Protein AF-A0A7Y5QXI7-F1 (afdb_monomer_lite)

Radius of gyration: 26.81 Å; chains: 1; bounding box: 102×34×46 Å

pLDDT: mean 81.48, std 15.96, range [46.75, 98.62]

Sequence (214 aa):
MRDTAQVIADLNDLRQLDHDSVEAYTVAIDRVRDARYRETLVQYRNDHKRHIEELGALVRARGGLPVELPHPTGALKLLVQALGSAGSDATLLLAFKAVEGQARDKYRRFAAETSYPEDVTSVIARAAEDETRHYAWVEQTLRELGAGSGTMQHAAASAVEMLHKLVADPLERAERDLMRAVGGVVGTVKTRAEAAERTVADSMRAAGRAAGDA

Foldseek 3Di:
DDDLVVLLVLLLVLLLLLQLLLLLLVLLLVQADDVVVNVVSVVLSVLSVVSNVLSCVVNVVSVHHHDPHHDPLSLLNVLLCVQRVPDHNLSNLLSVLLSLVVSLVSLVVVLPDPPDDPSSNVSSVVSNVSSVVSNVVSVVVNVVVVVDDPPSVVSNVVSNVSSCCSPVVVVVVVVVVVVVVVVVVVVVVVVVVVVVVVVVVVVVVVVVVVVPPD

Structure (mmCIF, N/CA/C/O backbone):
data_AF-A0A7Y5QXI7-F1
#
_entry.id   AF-A0A7Y5QXI7-F1
#
loop_
_atom_site.group_PDB
_atom_site.id
_atom_site.type_symbol
_atom_site.label_atom_id
_atom_site.label_alt_id
_atom_site.label_comp_id
_atom_site.label_asym_id
_atom_site.label_entity_id
_atom_site.label_seq_id
_atom_site.pdbx_PDB_ins_code
_atom_site.Cartn_x
_atom_site.Cartn_y
_atom_site.Cartn_z
_atom_site.occupancy
_atom_site.B_iso_or_equiv
_atom_site.auth_seq_id
_atom_site.auth_comp_id
_atom_site.auth_asym_id
_atom_site.auth_atom_id
_atom_site.pdbx_PDB_model_num
ATOM 1 N N . MET A 1 1 ? 16.976 8.166 -18.217 1.00 77.56 1 MET A N 1
ATOM 2 C CA . MET A 1 1 ? 15.949 7.112 -18.348 1.00 77.56 1 MET A CA 1
ATOM 3 C C . MET A 1 1 ? 16.424 5.933 -17.525 1.00 77.56 1 MET A C 1
ATOM 5 O O . MET A 1 1 ? 17.604 5.609 -17.627 1.00 77.56 1 MET A O 1
ATOM 9 N N . ARG A 1 2 ? 15.576 5.392 -16.650 1.00 86.62 2 ARG A N 1
ATOM 10 C CA . ARG A 1 2 ? 15.939 4.289 -15.751 1.00 86.62 2 ARG A CA 1
ATOM 11 C C . ARG A 1 2 ? 16.192 3.017 -16.570 1.00 86.62 2 ARG A C 1
ATOM 13 O O . ARG A 1 2 ? 15.531 2.819 -17.590 1.00 86.62 2 ARG A O 1
ATOM 20 N N . ASP A 1 3 ? 17.150 2.187 -16.162 1.00 94.12 3 ASP A N 1
ATOM 21 C CA . ASP A 1 3 ? 17.431 0.929 -16.866 1.00 94.12 3 ASP A CA 1
ATOM 22 C C . ASP A 1 3 ? 16.283 -0.081 -16.686 1.00 94.12 3 ASP A C 1
ATOM 24 O O . ASP A 1 3 ? 15.605 -0.092 -15.659 1.00 94.12 3 ASP A O 1
ATOM 28 N N . THR A 1 4 ? 16.076 -0.955 -17.672 1.00 95.62 4 THR A N 1
ATOM 29 C CA . THR A 1 4 ? 14.973 -1.931 -17.687 1.00 95.62 4 THR A CA 1
ATOM 30 C C . THR A 1 4 ? 15.026 -2.865 -16.481 1.00 95.62 4 THR A C 1
ATOM 32 O O . THR A 1 4 ? 13.989 -3.130 -15.874 1.00 95.62 4 THR A O 1
ATOM 35 N N . ALA A 1 5 ? 16.221 -3.326 -16.093 1.00 95.44 5 ALA A N 1
ATOM 36 C CA . ALA A 1 5 ? 16.379 -4.189 -14.925 1.00 95.44 5 ALA A CA 1
ATOM 37 C C . ALA A 1 5 ? 15.980 -3.466 -13.631 1.00 95.44 5 ALA A C 1
ATOM 39 O O . ALA A 1 5 ? 15.330 -4.055 -12.767 1.00 95.44 5 ALA A O 1
ATOM 40 N N . GLN A 1 6 ? 16.311 -2.176 -13.527 1.00 95.94 6 GLN A N 1
ATOM 41 C CA . GLN A 1 6 ? 15.930 -1.355 -12.386 1.00 95.94 6 GLN A CA 1
ATOM 42 C C . GLN A 1 6 ? 14.412 -1.157 -12.336 1.00 95.94 6 GLN A C 1
ATOM 44 O O . GLN A 1 6 ? 13.815 -1.442 -11.307 1.00 95.94 6 GLN A O 1
ATOM 49 N N . VAL A 1 7 ? 13.777 -0.814 -13.464 1.00 97.19 7 VAL A N 1
ATOM 50 C CA . VAL A 1 7 ? 12.309 -0.700 -13.545 1.00 97.19 7 VAL A CA 1
ATOM 51 C C . VAL A 1 7 ? 11.621 -2.004 -13.132 1.00 97.19 7 VAL A C 1
ATOM 53 O O . VAL A 1 7 ? 10.642 -1.973 -12.396 1.00 97.19 7 VAL A O 1
ATOM 56 N N . ILE A 1 8 ? 12.125 -3.165 -13.562 1.00 97.56 8 ILE A N 1
ATOM 57 C CA . ILE A 1 8 ? 11.571 -4.463 -13.142 1.00 97.56 8 ILE A CA 1
ATOM 58 C C . ILE A 1 8 ? 11.702 -4.659 -11.627 1.00 97.56 8 ILE A C 1
ATOM 60 O O . ILE A 1 8 ? 10.748 -5.114 -10.993 1.00 97.56 8 ILE A O 1
ATOM 64 N N . ALA A 1 9 ? 12.861 -4.332 -11.048 1.00 95.94 9 ALA A N 1
ATOM 65 C CA . ALA A 1 9 ? 13.084 -4.446 -9.610 1.00 95.94 9 ALA A CA 1
ATOM 66 C C . ALA A 1 9 ? 12.127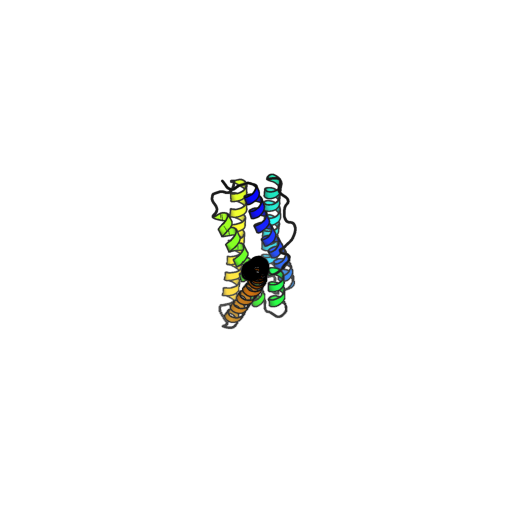 -3.540 -8.820 1.00 95.94 9 ALA A C 1
ATOM 68 O O . ALA A 1 9 ? 11.486 -4.002 -7.881 1.00 95.94 9 ALA A O 1
ATOM 69 N N . ASP A 1 10 ? 11.965 -2.295 -9.260 1.00 96.75 10 ASP A N 1
ATOM 70 C CA . ASP A 1 10 ? 11.054 -1.317 -8.669 1.00 96.75 10 ASP A CA 1
ATOM 71 C C . ASP A 1 10 ? 9.592 -1.782 -8.695 1.00 96.75 10 ASP A C 1
ATOM 73 O O . ASP A 1 10 ? 8.887 -1.736 -7.687 1.00 96.75 10 ASP A O 1
ATOM 77 N N . LEU A 1 11 ? 9.126 -2.260 -9.852 1.00 97.69 11 LEU A N 1
ATOM 78 C CA . LEU A 1 11 ? 7.756 -2.744 -10.011 1.00 97.69 11 LEU A CA 1
ATOM 79 C C . LEU A 1 11 ? 7.488 -3.960 -9.120 1.00 97.69 11 LEU A C 1
ATOM 81 O O . LEU A 1 11 ? 6.421 -4.055 -8.519 1.00 97.69 11 LEU A O 1
ATOM 85 N N . ASN A 1 12 ? 8.450 -4.878 -9.007 1.00 96.81 12 ASN A N 1
ATOM 86 C CA . ASN A 1 12 ? 8.334 -6.034 -8.121 1.00 96.81 12 ASN A CA 1
ATOM 87 C C . ASN A 1 12 ? 8.368 -5.643 -6.637 1.00 96.81 12 ASN A C 1
ATOM 89 O O . ASN A 1 12 ? 7.655 -6.250 -5.840 1.00 96.81 12 ASN A O 1
ATOM 93 N N . ASP A 1 13 ? 9.133 -4.615 -6.277 1.00 94.44 13 ASP A N 1
ATOM 94 C CA . ASP A 1 13 ? 9.183 -4.072 -4.920 1.00 94.44 13 ASP A CA 1
ATOM 95 C C . ASP A 1 13 ? 7.839 -3.433 -4.502 1.00 94.44 13 ASP A C 1
ATOM 97 O O . ASP A 1 13 ? 7.382 -3.600 -3.366 1.00 94.44 13 ASP A O 1
ATOM 101 N N . LEU A 1 14 ? 7.155 -2.742 -5.421 1.00 96.06 14 LEU A N 1
ATOM 102 C CA . LEU A 1 14 ? 5.776 -2.274 -5.208 1.00 96.06 14 LEU A CA 1
ATOM 103 C C . LEU A 1 14 ? 4.786 -3.445 -5.143 1.00 96.06 14 LEU A C 1
ATOM 105 O O . LEU A 1 14 ? 3.971 -3.517 -4.229 1.00 96.06 14 LEU A O 1
ATOM 109 N N . ARG A 1 15 ? 4.918 -4.427 -6.040 1.00 96.31 15 ARG A N 1
ATOM 110 C CA . ARG A 1 15 ? 4.024 -5.592 -6.084 1.00 96.31 15 ARG A CA 1
ATOM 111 C C . ARG A 1 15 ? 4.068 -6.414 -4.795 1.00 96.31 15 ARG A C 1
ATOM 113 O O . ARG A 1 15 ? 3.040 -6.906 -4.339 1.00 96.31 15 ARG A O 1
ATOM 120 N N . GLN A 1 16 ? 5.248 -6.555 -4.195 1.00 93.06 16 GLN A N 1
ATOM 121 C CA . GLN A 1 16 ? 5.413 -7.263 -2.927 1.00 93.06 16 GLN A CA 1
ATOM 122 C C . GLN A 1 16 ? 4.721 -6.536 -1.763 1.00 93.06 16 GLN A C 1
ATOM 124 O O . GLN A 1 16 ? 4.102 -7.181 -0.918 1.00 93.06 16 GLN A O 1
ATOM 129 N N . LEU A 1 17 ? 4.772 -5.199 -1.753 1.00 92.44 17 LEU A N 1
ATOM 130 C CA . LEU A 1 17 ? 4.030 -4.371 -0.799 1.00 92.44 17 LEU A CA 1
ATOM 131 C C . LEU A 1 17 ? 2.508 -4.542 -0.960 1.00 92.44 17 LEU A C 1
ATOM 133 O O . LEU A 1 17 ? 1.796 -4.626 0.041 1.00 92.44 17 LEU A O 1
ATOM 137 N N . ASP A 1 18 ? 1.991 -4.625 -2.187 1.00 95.56 18 ASP A N 1
ATOM 138 C CA . ASP A 1 18 ? 0.552 -4.836 -2.395 1.00 95.56 18 ASP A CA 1
ATOM 139 C C . ASP A 1 18 ? 0.099 -6.233 -1.968 1.00 95.56 18 ASP A C 1
ATOM 141 O O . ASP A 1 18 ? -0.992 -6.384 -1.419 1.00 95.56 18 ASP A O 1
ATOM 145 N N . HIS A 1 19 ? 0.933 -7.262 -2.154 1.00 94.75 19 HIS A N 1
ATOM 146 C CA . HIS A 1 19 ? 0.646 -8.597 -1.619 1.00 94.75 19 HIS A CA 1
ATOM 147 C C . HIS A 1 19 ? 0.557 -8.586 -0.091 1.00 94.75 19 HIS A C 1
ATOM 149 O O . HIS A 1 19 ? -0.393 -9.146 0.463 1.00 94.75 19 HIS A O 1
ATOM 155 N N . ASP A 1 20 ? 1.486 -7.904 0.588 1.00 90.62 20 ASP A N 1
ATOM 156 C CA . ASP A 1 20 ? 1.402 -7.709 2.042 1.00 90.62 20 ASP A CA 1
ATOM 157 C C . ASP A 1 20 ? 0.091 -7.015 2.425 1.00 90.62 20 ASP A C 1
ATOM 159 O O . ASP A 1 20 ? -0.582 -7.416 3.381 1.00 90.62 20 ASP A O 1
ATOM 163 N N . SER A 1 21 ? -0.280 -5.979 1.669 1.00 91.81 21 SER A N 1
ATOM 164 C CA . SER A 1 21 ? -1.493 -5.198 1.902 1.00 91.81 21 SER A CA 1
ATOM 165 C C . SER A 1 21 ? -2.729 -6.081 1.746 1.00 91.81 21 SER A C 1
ATOM 167 O O . SER A 1 21 ? -3.544 -6.162 2.663 1.00 91.81 21 SER A O 1
ATOM 169 N N . VAL A 1 22 ? -2.844 -6.865 0.671 1.00 94.56 22 VAL A N 1
ATOM 170 C CA . VAL A 1 22 ? -3.961 -7.805 0.467 1.00 94.56 22 VAL A CA 1
ATOM 171 C C . VAL A 1 22 ? -4.112 -8.791 1.633 1.00 94.56 22 VAL A C 1
ATOM 173 O O . VAL A 1 22 ? -5.243 -9.071 2.061 1.00 94.56 22 VAL A O 1
ATOM 176 N N . GLU A 1 23 ? -3.006 -9.303 2.178 1.00 92.19 23 GLU A N 1
ATOM 177 C CA . GLU A 1 23 ? -3.046 -10.166 3.358 1.00 92.19 23 GLU A CA 1
ATOM 178 C C . GLU A 1 23 ? -3.548 -9.423 4.607 1.00 92.19 23 GLU A C 1
ATOM 180 O O . GLU A 1 23 ? -4.433 -9.922 5.312 1.00 92.19 23 GLU A O 1
ATOM 185 N N . ALA A 1 24 ? -3.023 -8.224 4.865 1.00 90.38 24 ALA A N 1
ATOM 186 C CA . ALA A 1 24 ? -3.438 -7.373 5.976 1.00 90.38 24 ALA A CA 1
ATOM 187 C C . ALA A 1 24 ? -4.929 -7.010 5.896 1.00 90.38 24 ALA A C 1
ATOM 189 O O . ALA A 1 24 ? -5.666 -7.205 6.866 1.00 90.38 24 ALA A O 1
ATOM 190 N N . TYR A 1 25 ? -5.405 -6.580 4.725 1.00 93.19 25 TYR A N 1
ATOM 191 C CA . TYR A 1 25 ? -6.815 -6.292 4.455 1.00 93.19 25 TYR A CA 1
ATOM 192 C C . TYR A 1 25 ? -7.708 -7.504 4.690 1.00 93.19 25 TYR A C 1
ATOM 194 O O . TYR A 1 25 ? -8.774 -7.372 5.284 1.00 93.19 25 TYR A O 1
ATOM 202 N N . THR A 1 26 ? -7.282 -8.697 4.275 1.00 93.12 26 THR A N 1
ATOM 203 C CA . THR A 1 26 ? -8.063 -9.922 4.496 1.00 93.12 26 THR A CA 1
ATOM 204 C C . THR A 1 26 ? -8.269 -10.186 5.988 1.00 93.12 26 THR A C 1
ATOM 206 O O . THR A 1 26 ? -9.400 -10.379 6.429 1.00 93.12 26 THR A O 1
ATOM 209 N N . VAL A 1 27 ? -7.206 -10.078 6.790 1.00 89.94 27 VAL A N 1
ATOM 210 C CA . VAL A 1 27 ? -7.282 -10.225 8.254 1.00 89.94 27 VAL A CA 1
ATOM 211 C C . VAL A 1 27 ? -8.173 -9.156 8.896 1.00 89.94 27 VAL A C 1
ATOM 213 O O . VAL A 1 27 ? -8.885 -9.449 9.861 1.00 89.94 27 VAL A O 1
ATOM 216 N N . ALA A 1 28 ? -8.123 -7.926 8.386 1.00 89.31 28 ALA A N 1
ATOM 217 C CA . ALA A 1 28 ? -8.878 -6.792 8.905 1.00 89.31 28 ALA A CA 1
ATOM 218 C C . ALA A 1 28 ? -10.368 -6.892 8.618 1.00 89.31 28 ALA A C 1
ATOM 220 O O . ALA A 1 28 ? -11.183 -6.682 9.513 1.00 89.31 28 ALA A O 1
ATOM 221 N N . ILE A 1 29 ? -10.716 -7.270 7.387 1.00 93.62 29 ILE A N 1
ATOM 222 C CA . ILE A 1 29 ? -12.091 -7.526 6.969 1.00 93.62 29 ILE A CA 1
ATOM 223 C C . ILE A 1 29 ? -12.703 -8.579 7.890 1.00 93.62 29 ILE A C 1
ATOM 225 O O . ILE A 1 29 ? -13.818 -8.392 8.361 1.00 93.62 29 ILE A O 1
ATOM 229 N N . ASP A 1 30 ? -11.978 -9.637 8.243 1.00 90.94 30 ASP A N 1
ATOM 230 C CA . ASP A 1 30 ? -12.508 -10.666 9.143 1.00 90.94 30 ASP A CA 1
ATOM 231 C C . ASP A 1 30 ? -12.748 -10.163 10.580 1.00 90.94 30 ASP A C 1
ATOM 233 O O . ASP A 1 30 ? -13.587 -10.716 11.290 1.00 90.94 30 ASP A O 1
ATOM 237 N N . ARG A 1 31 ? -12.051 -9.105 11.015 1.00 88.88 31 ARG A N 1
ATOM 238 C CA . ARG A 1 31 ? -12.053 -8.617 12.409 1.00 88.88 31 ARG A CA 1
ATOM 239 C C . ARG A 1 31 ? -12.873 -7.354 12.654 1.00 88.88 31 ARG A C 1
ATOM 241 O O . ARG A 1 31 ? -13.316 -7.146 13.783 1.00 88.88 31 ARG A O 1
ATOM 248 N N . VAL A 1 32 ? -13.049 -6.510 11.642 1.00 90.94 32 VAL A N 1
ATOM 249 C CA . VAL A 1 32 ? -13.741 -5.223 11.781 1.00 90.94 32 VAL A CA 1
ATOM 250 C C . VAL A 1 32 ? -15.222 -5.427 12.112 1.00 90.94 32 VAL A C 1
ATOM 252 O O . VAL A 1 32 ? -15.890 -6.294 11.536 1.00 90.94 32 VAL A O 1
ATOM 255 N N . ARG A 1 33 ? -15.751 -4.642 13.052 1.00 90.56 33 ARG A N 1
ATOM 256 C CA . ARG A 1 33 ? -17.130 -4.772 13.543 1.00 90.56 33 ARG A CA 1
ATOM 257 C C . ARG A 1 33 ? -18.098 -3.881 12.770 1.00 90.56 33 ARG A C 1
ATOM 259 O O . ARG A 1 33 ? -19.186 -4.342 12.435 1.00 90.56 33 ARG A O 1
ATOM 266 N N . ASP A 1 34 ? -17.717 -2.641 12.467 1.00 92.94 34 ASP A N 1
ATOM 267 C CA . ASP A 1 34 ? -18.539 -1.723 11.674 1.00 92.94 34 ASP A CA 1
ATOM 268 C C . ASP A 1 34 ? -18.610 -2.192 10.209 1.00 92.94 34 ASP A C 1
ATOM 270 O O . ASP A 1 34 ? -17.600 -2.337 9.511 1.00 92.94 34 ASP A O 1
ATOM 274 N N . ALA A 1 35 ? -19.833 -2.434 9.734 1.00 95.12 35 ALA A N 1
ATOM 275 C CA . ALA A 1 35 ? -20.098 -2.888 8.373 1.00 95.12 35 ALA A CA 1
ATOM 276 C C . ALA A 1 35 ? -19.663 -1.868 7.307 1.00 95.12 35 ALA A C 1
ATOM 278 O O . ALA A 1 35 ? -19.208 -2.266 6.238 1.00 95.12 35 ALA A O 1
ATOM 279 N N . ARG A 1 36 ? -19.719 -0.565 7.605 1.00 95.12 36 ARG A N 1
ATOM 280 C CA . ARG A 1 36 ? -19.276 0.485 6.676 1.00 95.12 36 ARG A CA 1
ATOM 281 C C . ARG A 1 36 ? -17.764 0.437 6.497 1.00 95.12 36 ARG A C 1
ATOM 283 O O . ARG A 1 36 ? -17.275 0.521 5.377 1.00 95.12 36 ARG A O 1
ATOM 290 N N . TYR A 1 37 ? -17.018 0.227 7.585 1.00 94.94 37 TYR A N 1
ATOM 291 C CA . TYR A 1 37 ? -15.565 0.054 7.500 1.00 94.94 37 TYR A CA 1
ATOM 292 C C . TYR A 1 37 ? -15.212 -1.215 6.729 1.00 94.94 37 TYR A C 1
ATOM 294 O O . TYR A 1 37 ? -14.308 -1.194 5.900 1.00 94.94 37 TYR A O 1
ATOM 302 N N . ARG A 1 38 ? -15.955 -2.307 6.943 1.00 96.06 38 ARG A N 1
ATOM 303 C CA . ARG A 1 38 ? -15.795 -3.546 6.171 1.00 96.06 38 ARG A CA 1
ATOM 304 C C . ARG A 1 38 ? -15.949 -3.315 4.670 1.00 96.06 38 ARG A C 1
ATOM 306 O O . ARG A 1 38 ? -15.120 -3.803 3.908 1.00 96.06 38 ARG A O 1
ATOM 313 N N . GLU A 1 39 ? -16.987 -2.597 4.248 1.00 97.88 39 GLU A N 1
ATOM 314 C CA . GLU A 1 39 ? -17.222 -2.275 2.836 1.00 97.88 39 GLU A CA 1
ATOM 315 C C . GLU A 1 39 ? -16.057 -1.481 2.240 1.00 97.88 39 GLU A C 1
ATOM 317 O O . GLU A 1 39 ? -15.536 -1.860 1.189 1.00 97.88 39 GLU A O 1
ATOM 322 N N . THR A 1 40 ? -15.585 -0.445 2.939 1.00 97.56 40 THR A N 1
ATOM 323 C CA . THR A 1 40 ? -14.423 0.339 2.504 1.00 97.56 40 THR A CA 1
ATOM 324 C C . THR A 1 40 ? -13.151 -0.509 2.420 1.00 97.56 40 THR A C 1
ATOM 326 O O . THR A 1 40 ? -12.457 -0.477 1.408 1.00 97.56 40 THR A O 1
ATOM 329 N N . LEU A 1 41 ? -12.873 -1.344 3.427 1.00 96.00 41 LEU A N 1
ATOM 330 C CA . LEU A 1 41 ? -11.712 -2.239 3.414 1.00 96.00 41 LEU A CA 1
ATOM 331 C C . LEU A 1 41 ? -11.774 -3.250 2.255 1.00 96.00 41 LEU A C 1
ATOM 333 O O . LEU A 1 41 ? -10.751 -3.575 1.656 1.00 96.00 41 LEU A O 1
ATOM 337 N N . VAL A 1 42 ? -12.963 -3.750 1.901 1.00 98.25 42 VAL A N 1
ATOM 338 C CA . VAL A 1 42 ? -13.135 -4.627 0.730 1.00 98.25 42 VAL A CA 1
ATOM 339 C C . VAL A 1 42 ? -12.813 -3.889 -0.570 1.00 98.25 42 VAL A C 1
ATOM 341 O O . VAL A 1 42 ? -12.177 -4.483 -1.442 1.00 98.25 42 VAL A O 1
ATOM 344 N N . GLN A 1 43 ? -13.230 -2.627 -0.702 1.00 98.38 43 GLN A N 1
ATOM 345 C CA . GLN A 1 43 ? -12.930 -1.799 -1.874 1.00 98.38 43 GLN A CA 1
ATOM 346 C C . GLN A 1 43 ? -11.421 -1.576 -2.020 1.00 98.38 43 GLN A C 1
ATOM 348 O O . GLN A 1 43 ? -10.864 -1.933 -3.055 1.00 98.38 43 GLN A O 1
ATOM 353 N N . TYR A 1 44 ? -10.745 -1.120 -0.966 1.00 97.56 44 TYR A N 1
ATOM 354 C CA . TYR A 1 44 ? -9.304 -0.841 -1.017 1.00 97.56 44 TYR A CA 1
ATOM 355 C C . TYR A 1 44 ? -8.461 -2.108 -1.199 1.00 97.56 44 TYR A C 1
ATOM 357 O O . TYR A 1 44 ? -7.496 -2.118 -1.959 1.00 97.56 44 TYR A O 1
ATOM 365 N N . ARG A 1 45 ? -8.887 -3.254 -0.645 1.00 97.62 45 ARG A N 1
ATOM 366 C CA . ARG A 1 45 ? -8.270 -4.549 -0.985 1.00 97.62 45 ARG A CA 1
ATOM 367 C C . ARG A 1 45 ? -8.347 -4.852 -2.484 1.00 97.62 45 ARG A C 1
ATOM 369 O O . ARG A 1 45 ? -7.436 -5.471 -3.030 1.00 97.62 45 ARG A O 1
ATOM 376 N N . ASN A 1 46 ? -9.450 -4.499 -3.142 1.00 98.62 46 ASN A N 1
ATOM 377 C CA . ASN A 1 46 ? -9.587 -4.701 -4.583 1.00 98.62 46 ASN A CA 1
ATOM 378 C C . ASN A 1 46 ? -8.734 -3.701 -5.379 1.00 98.62 46 ASN A C 1
ATOM 380 O O . ASN A 1 46 ? -8.242 -4.073 -6.443 1.00 98.62 46 ASN A O 1
ATOM 384 N N . ASP A 1 47 ? -8.503 -2.494 -4.856 1.00 98.56 47 ASP A N 1
ATOM 385 C CA . ASP A 1 47 ? -7.544 -1.544 -5.428 1.00 98.56 47 ASP A CA 1
ATOM 386 C C . ASP A 1 47 ? -6.117 -2.124 -5.412 1.00 98.56 47 ASP A C 1
ATOM 388 O O . ASP A 1 47 ? -5.499 -2.206 -6.472 1.00 98.56 47 ASP A O 1
ATOM 392 N N . HIS A 1 48 ? -5.653 -2.694 -4.292 1.00 97.75 48 HIS A N 1
ATOM 393 C CA . HIS A 1 48 ? -4.351 -3.385 -4.250 1.00 97.75 48 HIS A CA 1
ATOM 394 C C . HIS A 1 48 ? -4.268 -4.579 -5.211 1.00 97.75 48 HIS A C 1
ATOM 396 O O . HIS A 1 48 ? -3.247 -4.801 -5.859 1.00 97.75 48 HIS A O 1
ATOM 402 N N . LYS A 1 49 ? -5.347 -5.362 -5.357 1.00 98.31 49 LYS A N 1
ATOM 403 C CA . LYS A 1 49 ? -5.381 -6.452 -6.350 1.00 98.31 49 LYS A CA 1
ATOM 404 C C . LYS A 1 49 ? -5.227 -5.927 -7.776 1.00 98.31 49 LYS A C 1
ATOM 406 O O . LYS A 1 49 ? -4.481 -6.519 -8.553 1.00 98.31 49 LYS A O 1
ATOM 411 N N . ARG A 1 50 ? -5.881 -4.806 -8.103 1.00 98.62 50 ARG A N 1
ATOM 412 C CA . ARG A 1 50 ? -5.688 -4.124 -9.388 1.00 98.62 50 ARG A CA 1
ATOM 413 C C . ARG A 1 50 ? -4.228 -3.697 -9.556 1.00 98.62 50 ARG A C 1
ATOM 415 O O . ARG A 1 50 ? -3.658 -3.963 -10.610 1.00 98.62 50 ARG A O 1
ATOM 422 N N . HIS A 1 51 ? -3.602 -3.097 -8.540 1.00 98.44 51 HIS A N 1
ATOM 423 C CA . HIS A 1 51 ? -2.185 -2.709 -8.610 1.00 98.44 51 HIS A CA 1
ATOM 424 C C . HIS A 1 51 ? -1.283 -3.915 -8.899 1.00 98.44 51 HIS A C 1
ATOM 426 O O . HIS A 1 51 ? -0.472 -3.867 -9.822 1.00 98.44 51 HIS A O 1
ATOM 432 N N . ILE A 1 52 ? -1.488 -5.040 -8.204 1.00 98.44 52 ILE A N 1
ATOM 433 C CA . ILE A 1 52 ? -0.749 -6.297 -8.426 1.00 98.44 52 ILE A CA 1
ATOM 434 C C . ILE A 1 52 ? -0.849 -6.765 -9.884 1.00 98.44 52 ILE A C 1
ATOM 436 O O . ILE A 1 52 ? 0.145 -7.211 -10.476 1.00 98.44 52 ILE A O 1
ATOM 440 N N . GLU A 1 53 ? -2.043 -6.706 -10.469 1.00 98.38 53 GLU A N 1
ATOM 441 C CA . GLU A 1 53 ? -2.282 -7.106 -11.856 1.00 98.38 53 GLU A CA 1
ATOM 442 C C . GLU A 1 53 ? -1.578 -6.170 -12.847 1.00 98.38 53 GLU A C 1
ATOM 444 O O . GLU A 1 53 ? -0.856 -6.641 -13.734 1.00 98.38 53 GLU A O 1
ATOM 449 N N . GLU A 1 54 ? -1.730 -4.858 -12.660 1.00 98.62 54 GLU A N 1
ATOM 450 C CA . GLU A 1 54 ? -1.179 -3.818 -13.535 1.00 98.62 54 GLU A CA 1
ATOM 451 C C . GLU A 1 54 ? 0.353 -3.774 -13.485 1.00 98.62 54 GLU A C 1
ATOM 453 O O . GLU A 1 54 ? 1.012 -3.839 -14.526 1.00 98.62 54 GLU A O 1
ATOM 458 N N . LEU A 1 55 ? 0.939 -3.773 -12.285 1.00 98.56 55 LEU A N 1
ATOM 459 C CA . LEU A 1 55 ? 2.390 -3.849 -12.097 1.00 98.56 55 LEU A CA 1
ATOM 460 C C . LEU A 1 55 ? 2.952 -5.154 -12.673 1.00 98.56 55 LEU A C 1
ATOM 462 O O . LEU A 1 55 ? 3.981 -5.152 -13.350 1.00 98.56 55 LEU A O 1
ATOM 466 N N . GLY A 1 56 ? 2.251 -6.274 -12.471 1.00 98.19 56 GLY A N 1
ATOM 467 C CA . GLY A 1 56 ? 2.645 -7.562 -13.039 1.00 98.19 56 GLY A CA 1
ATOM 468 C C . GLY A 1 56 ? 2.645 -7.558 -14.570 1.00 98.19 56 GLY A C 1
ATOM 469 O O . GLY A 1 56 ? 3.523 -8.162 -15.190 1.00 98.19 56 GLY A O 1
ATOM 470 N N . ALA A 1 57 ? 1.694 -6.862 -15.198 1.00 98.44 57 ALA A N 1
ATOM 471 C CA . ALA A 1 57 ? 1.674 -6.687 -16.647 1.00 98.44 57 ALA A CA 1
ATOM 472 C C . ALA A 1 57 ? 2.880 -5.868 -17.134 1.00 98.44 57 ALA A C 1
ATOM 474 O O . ALA A 1 57 ? 3.534 -6.276 -18.096 1.00 98.44 57 ALA A O 1
ATOM 475 N N . LEU A 1 58 ? 3.230 -4.786 -16.430 1.00 98.44 58 LEU A N 1
ATOM 476 C CA . LEU A 1 58 ? 4.393 -3.952 -16.750 1.00 98.44 58 LEU A CA 1
ATOM 477 C C . LEU A 1 58 ? 5.724 -4.707 -16.616 1.00 98.44 58 LEU A C 1
ATOM 479 O O . LEU A 1 58 ? 6.609 -4.518 -17.455 1.00 98.44 58 LEU A O 1
ATOM 483 N N . VAL A 1 59 ? 5.854 -5.583 -15.611 1.00 98.31 59 VAL A N 1
ATOM 484 C CA . VAL A 1 59 ? 7.023 -6.465 -15.436 1.00 98.31 59 VAL A CA 1
ATOM 485 C C . VAL A 1 59 ? 7.145 -7.448 -16.602 1.00 98.31 59 VAL A C 1
ATOM 487 O O . VAL A 1 59 ? 8.212 -7.549 -17.212 1.00 98.31 59 VAL A O 1
ATOM 490 N N . ARG A 1 60 ? 6.049 -8.134 -16.962 1.00 98.25 60 ARG A N 1
ATOM 491 C CA . ARG A 1 60 ? 6.035 -9.093 -18.083 1.00 98.25 60 ARG A CA 1
ATOM 492 C C . ARG A 1 60 ? 6.353 -8.426 -19.418 1.00 98.25 60 ARG A C 1
ATOM 494 O O . ARG A 1 60 ? 7.129 -8.973 -20.195 1.00 98.25 60 ARG A O 1
ATOM 501 N N . ALA A 1 61 ? 5.811 -7.232 -19.664 1.00 97.75 61 ALA A N 1
ATOM 502 C CA . ALA A 1 61 ? 6.077 -6.459 -20.879 1.00 97.75 61 ALA A CA 1
ATOM 503 C C . ALA A 1 61 ? 7.567 -6.112 -21.060 1.00 97.75 61 ALA A C 1
ATOM 505 O O . ALA A 1 61 ? 8.017 -5.870 -22.176 1.00 97.75 61 ALA A O 1
ATOM 506 N N . ARG A 1 62 ? 8.339 -6.122 -19.969 1.00 97.12 62 ARG A N 1
ATOM 507 C CA . ARG A 1 62 ? 9.781 -5.845 -19.941 1.00 97.12 62 ARG A CA 1
ATOM 508 C C . ARG A 1 62 ? 10.639 -7.114 -19.890 1.00 97.12 62 ARG A C 1
ATOM 510 O O . ARG A 1 62 ? 11.848 -7.022 -19.715 1.00 97.12 62 ARG A O 1
ATOM 517 N N . GLY A 1 63 ? 10.032 -8.295 -20.038 1.00 97.25 63 GLY A N 1
ATOM 518 C CA . GLY A 1 63 ? 10.724 -9.587 -19.986 1.00 97.25 63 GLY A CA 1
ATOM 519 C C . GLY A 1 63 ? 11.094 -10.052 -18.573 1.00 97.25 63 GLY A C 1
ATOM 520 O O . GLY A 1 63 ? 11.851 -11.009 -18.427 1.00 97.25 63 GLY A O 1
ATOM 521 N N . GLY A 1 64 ? 10.580 -9.386 -17.534 1.00 96.38 64 GLY A N 1
ATOM 522 C CA . GLY A 1 64 ? 10.782 -9.778 -16.142 1.00 96.38 64 GLY A CA 1
ATOM 523 C C . GLY A 1 64 ? 9.776 -10.825 -15.658 1.00 96.38 64 GLY A C 1
ATOM 524 O O . GLY A 1 64 ? 8.742 -11.071 -16.282 1.00 96.38 64 GLY A O 1
ATOM 525 N N . LEU A 1 65 ? 10.062 -11.404 -14.490 1.00 96.00 65 LEU A N 1
ATOM 526 C CA . LEU A 1 65 ? 9.153 -12.297 -13.769 1.00 96.00 65 LEU A CA 1
ATOM 527 C C . LEU A 1 65 ? 8.480 -11.535 -12.613 1.00 96.00 65 LEU A C 1
ATOM 529 O O . LEU A 1 65 ? 9.194 -11.018 -11.748 1.00 96.00 65 LEU A O 1
ATOM 533 N N . PRO A 1 66 ? 7.138 -11.439 -12.585 1.00 94.25 66 PRO A N 1
ATOM 534 C CA . PRO A 1 66 ? 6.418 -10.814 -11.479 1.00 94.25 66 PRO A CA 1
ATOM 535 C C . PRO A 1 66 ? 6.563 -11.604 -10.176 1.00 94.25 66 PRO A C 1
ATOM 537 O O . PRO A 1 66 ? 6.401 -12.823 -10.161 1.00 94.25 66 PRO A O 1
ATOM 540 N N . VAL A 1 67 ? 6.809 -10.910 -9.066 1.00 89.25 67 VAL A N 1
ATOM 541 C CA . VAL A 1 67 ? 6.822 -11.507 -7.721 1.00 89.25 67 VAL A CA 1
ATOM 542 C C . VAL A 1 67 ? 5.395 -11.796 -7.268 1.00 89.25 67 VAL A C 1
ATOM 544 O O . VAL A 1 67 ? 4.636 -10.862 -7.040 1.00 89.25 67 VAL A O 1
ATOM 547 N N . GLU A 1 68 ? 5.025 -13.069 -7.122 1.00 85.06 68 GLU A N 1
ATOM 548 C CA . GLU A 1 68 ? 3.659 -13.515 -6.774 1.00 85.06 68 GLU A CA 1
ATOM 549 C C . GLU A 1 68 ? 3.391 -13.666 -5.268 1.00 85.06 68 GLU A C 1
ATOM 551 O O . GLU A 1 68 ? 2.330 -14.153 -4.885 1.00 85.06 68 GLU A O 1
ATOM 556 N N . LEU A 1 69 ? 4.344 -13.295 -4.412 1.00 78.88 69 LEU A N 1
ATOM 557 C CA . LEU A 1 69 ? 4.264 -13.550 -2.976 1.00 78.88 69 LEU A CA 1
ATOM 558 C C . LEU A 1 69 ? 4.469 -12.272 -2.151 1.00 78.88 69 LEU A C 1
ATOM 560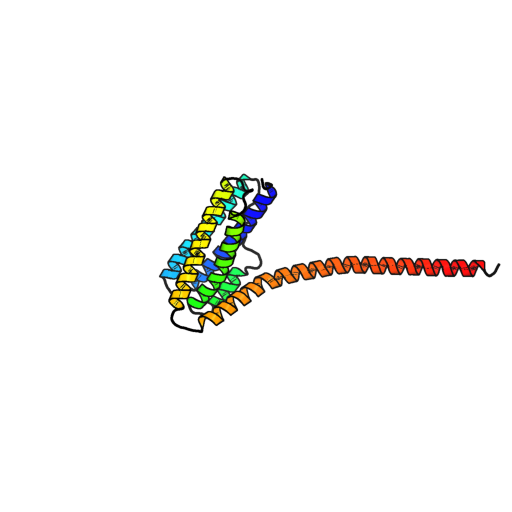 O O . LEU A 1 69 ? 5.231 -11.402 -2.579 1.00 78.88 69 LEU A O 1
ATOM 564 N N . PRO A 1 70 ? 3.845 -12.184 -0.959 1.00 75.50 70 PRO A N 1
ATOM 565 C CA . PRO A 1 70 ? 4.142 -11.147 0.029 1.00 75.50 70 PRO A CA 1
ATOM 566 C C . PRO A 1 70 ? 5.598 -11.225 0.513 1.00 75.50 70 PRO A C 1
ATOM 568 O O . PRO A 1 70 ? 6.343 -12.165 0.202 1.00 75.50 70 PRO A O 1
ATOM 571 N N . HIS A 1 71 ? 6.024 -10.243 1.308 1.00 75.50 71 HIS A N 1
ATOM 572 C CA . HIS A 1 71 ? 7.279 -10.356 2.036 1.00 75.50 71 HIS A CA 1
ATOM 573 C C . HIS A 1 71 ? 7.233 -11.589 2.950 1.00 75.50 71 HIS A C 1
ATOM 575 O O . HIS A 1 71 ? 6.266 -11.774 3.693 1.00 75.50 71 HIS A O 1
ATOM 581 N N . PRO A 1 72 ? 8.300 -12.411 2.987 1.00 63.06 72 PRO A N 1
ATOM 582 C CA . PRO A 1 72 ? 8.355 -13.586 3.858 1.00 63.06 72 PRO A CA 1
ATOM 583 C C . PRO A 1 72 ? 8.179 -13.257 5.345 1.00 63.06 72 PRO A C 1
ATOM 585 O O . PRO A 1 72 ? 7.821 -14.126 6.134 1.00 63.06 72 PRO A O 1
ATOM 588 N N . THR A 1 73 ? 8.449 -12.007 5.734 1.00 66.19 73 THR A N 1
ATOM 589 C CA . THR A 1 73 ? 8.262 -11.524 7.103 1.00 66.19 73 THR A CA 1
ATOM 590 C C . THR A 1 73 ? 6.788 -11.431 7.488 1.00 66.19 73 THR A C 1
ATOM 592 O O . THR A 1 73 ? 6.484 -11.523 8.676 1.00 66.19 73 THR A O 1
ATOM 595 N N . GLY A 1 74 ? 5.876 -11.222 6.525 1.00 73.31 74 GLY A N 1
ATOM 596 C CA . GLY A 1 74 ? 4.447 -11.021 6.776 1.00 73.31 74 GLY A CA 1
ATOM 597 C C . GLY A 1 74 ? 4.166 -9.921 7.805 1.00 73.31 74 GLY A C 1
ATOM 598 O O . GLY A 1 74 ? 3.137 -9.961 8.479 1.00 73.31 74 GLY A O 1
ATOM 599 N N . ALA A 1 75 ? 5.096 -8.973 7.981 1.00 74.06 75 ALA A N 1
ATOM 600 C CA . ALA A 1 75 ? 5.110 -8.027 9.098 1.00 74.06 75 ALA A CA 1
ATOM 601 C C . ALA A 1 75 ? 3.787 -7.264 9.216 1.00 74.06 75 ALA A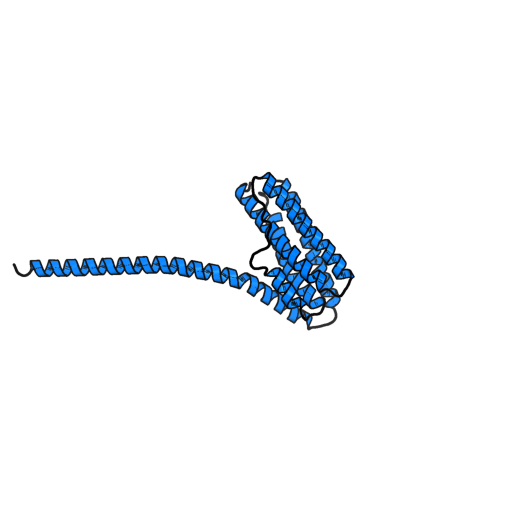 C 1
ATOM 603 O O . ALA A 1 75 ? 3.248 -7.082 10.306 1.00 74.06 75 ALA A O 1
ATOM 604 N N . LEU A 1 76 ? 3.227 -6.892 8.068 1.00 78.69 76 LEU A N 1
ATOM 605 C CA . LEU A 1 76 ? 1.982 -6.157 7.976 1.00 78.69 76 LEU A CA 1
ATOM 606 C C . LEU A 1 76 ? 0.778 -6.952 8.483 1.00 78.69 76 LEU A C 1
ATOM 608 O O . LEU A 1 76 ? 0.009 -6.497 9.330 1.00 78.69 76 LEU A O 1
ATOM 612 N N . LYS A 1 77 ? 0.658 -8.190 8.007 1.00 80.50 77 LYS A N 1
ATOM 613 C CA . LYS A 1 77 ? -0.349 -9.144 8.460 1.00 80.50 77 LYS A CA 1
ATOM 614 C C . LYS A 1 77 ? -0.214 -9.419 9.952 1.00 80.50 77 LYS A C 1
ATOM 616 O O . LYS A 1 77 ? -1.222 -9.413 10.654 1.00 80.50 77 LYS A O 1
ATOM 621 N N . LEU A 1 78 ? 1.007 -9.633 10.444 1.00 81.75 78 LEU A N 1
ATOM 622 C CA . LEU A 1 78 ? 1.271 -9.872 11.864 1.00 81.75 78 LEU A CA 1
ATOM 623 C C . LEU A 1 78 ? 0.863 -8.674 12.727 1.00 81.75 78 LEU A C 1
ATOM 625 O O . LEU A 1 78 ? 0.237 -8.869 13.767 1.00 81.75 78 LEU A O 1
ATOM 629 N N . LEU A 1 79 ? 1.137 -7.447 12.275 1.00 76.44 79 LEU A N 1
ATOM 630 C CA . LEU A 1 79 ? 0.713 -6.225 12.959 1.00 76.44 79 LEU A CA 1
ATOM 631 C C . LEU A 1 79 ? -0.817 -6.147 13.073 1.00 76.44 79 LEU A C 1
ATOM 633 O O . LEU A 1 79 ? -1.350 -5.934 14.165 1.00 76.44 79 LEU A O 1
ATOM 637 N N . VAL A 1 80 ? -1.530 -6.376 11.965 1.00 78.19 80 VAL A N 1
ATOM 638 C CA . VAL A 1 80 ? -3.002 -6.380 11.949 1.00 78.19 80 VAL A CA 1
ATOM 639 C C . VAL A 1 80 ? -3.566 -7.505 12.821 1.00 78.19 80 VAL A C 1
ATOM 641 O O . VAL A 1 80 ? -4.537 -7.295 13.550 1.00 78.19 80 VAL A O 1
ATOM 644 N N . GLN A 1 81 ? -2.957 -8.694 12.804 1.00 82.38 81 GLN A N 1
ATOM 645 C CA . GLN A 1 81 ? -3.363 -9.805 13.668 1.00 82.38 81 GLN A CA 1
ATOM 646 C C . GLN A 1 81 ? -3.172 -9.474 15.151 1.00 82.38 81 GLN A C 1
ATOM 648 O O . GLN A 1 81 ? -4.098 -9.689 15.936 1.00 82.38 81 GLN A O 1
ATOM 653 N N . ALA A 1 82 ? -2.009 -8.938 15.526 1.00 76.50 82 ALA A N 1
ATOM 654 C CA . ALA A 1 82 ? -1.680 -8.595 16.904 1.00 76.50 82 ALA A CA 1
ATOM 655 C C . ALA A 1 82 ? -2.664 -7.558 17.461 1.00 76.50 82 ALA A C 1
ATOM 657 O O . ALA A 1 82 ? -3.331 -7.810 18.465 1.00 76.50 82 ALA A O 1
ATOM 658 N N . LEU A 1 83 ? -2.833 -6.437 16.760 1.00 70.19 83 LEU A N 1
ATOM 659 C CA . LEU A 1 83 ? -3.671 -5.322 17.208 1.00 70.19 83 LEU A CA 1
ATOM 660 C C . LEU A 1 83 ? -5.177 -5.591 17.055 1.00 70.19 83 LEU A C 1
ATOM 662 O O . LEU A 1 83 ? -5.984 -5.049 17.813 1.00 70.19 83 LEU A O 1
ATOM 666 N N . GLY A 1 84 ? -5.564 -6.465 16.123 1.00 68.50 84 GLY A N 1
ATOM 667 C CA . GLY A 1 84 ? -6.955 -6.852 15.886 1.00 68.50 84 GLY A CA 1
ATOM 668 C C . GLY A 1 84 ? -7.457 -8.032 16.730 1.00 68.50 84 GLY A C 1
ATOM 669 O O . GLY A 1 84 ? -8.651 -8.310 16.719 1.00 68.50 84 GLY A O 1
ATOM 670 N N . SER A 1 85 ? -6.587 -8.751 17.447 1.00 68.00 85 SER A N 1
ATOM 671 C CA . SER A 1 85 ? -6.964 -9.956 18.214 1.00 68.00 85 SER A CA 1
ATOM 672 C C . SER A 1 85 ? -7.719 -9.684 19.525 1.00 68.00 85 SER A C 1
ATOM 674 O O . SER A 1 85 ? -8.397 -10.580 20.023 1.00 68.00 85 SER A O 1
ATOM 676 N N . ALA A 1 86 ? -7.658 -8.459 20.057 1.00 58.31 86 ALA A N 1
ATOM 677 C CA . ALA A 1 86 ? -8.308 -8.084 21.321 1.00 58.31 86 ALA A CA 1
ATOM 678 C C . ALA A 1 86 ? -8.943 -6.672 21.323 1.00 58.31 86 ALA A C 1
ATOM 680 O O . ALA A 1 86 ? -9.499 -6.251 22.337 1.00 58.31 86 ALA A O 1
ATOM 681 N N . GLY A 1 87 ? -8.846 -5.923 20.216 1.00 64.94 87 GLY A N 1
ATOM 682 C CA . GLY A 1 87 ? -9.126 -4.482 20.162 1.00 64.94 87 GLY A CA 1
ATOM 683 C C . GLY A 1 87 ? -10.516 -4.074 19.657 1.00 64.94 87 GLY A C 1
ATOM 684 O O . GLY A 1 87 ? -11.312 -4.892 19.188 1.00 64.94 87 GLY A O 1
ATOM 685 N N . SER A 1 88 ? -10.807 -2.774 19.756 1.00 81.88 88 SER A N 1
ATOM 686 C CA . SER A 1 88 ? -11.924 -2.124 19.061 1.00 81.88 88 SER A CA 1
ATOM 687 C C . SER A 1 88 ? -11.565 -1.863 17.592 1.00 81.88 88 SER A C 1
ATOM 689 O O . SER A 1 88 ? -10.396 -1.955 17.210 1.00 81.88 88 SER A O 1
ATOM 691 N N . ASP A 1 89 ? -12.545 -1.456 16.779 1.00 85.88 89 ASP A N 1
ATOM 692 C CA . ASP A 1 89 ? -12.285 -1.005 15.403 1.00 85.88 89 ASP A CA 1
ATOM 693 C C . ASP A 1 89 ? -11.245 0.125 15.357 1.00 85.88 89 ASP A C 1
ATOM 695 O O . ASP A 1 89 ? -10.469 0.200 14.414 1.00 85.88 89 ASP A O 1
ATOM 699 N N . ALA A 1 90 ? -11.144 0.950 16.407 1.00 84.12 90 ALA A N 1
ATOM 700 C CA . ALA A 1 90 ? -10.109 1.977 16.503 1.00 84.12 90 ALA A CA 1
ATOM 701 C C . ALA A 1 90 ? -8.694 1.374 16.548 1.00 84.12 90 ALA A C 1
ATOM 703 O O . ALA A 1 90 ? -7.809 1.840 15.839 1.00 84.12 90 ALA A O 1
ATOM 704 N N . THR A 1 91 ? -8.466 0.316 17.334 1.00 81.81 91 THR A N 1
ATOM 705 C CA . THR A 1 91 ? -7.154 -0.353 17.413 1.00 81.81 91 THR A CA 1
ATOM 706 C C . THR A 1 91 ? -6.790 -1.034 16.093 1.00 81.81 91 THR A C 1
ATOM 708 O O . THR A 1 91 ? -5.635 -0.989 15.670 1.00 81.81 91 THR A O 1
ATOM 711 N N . LEU A 1 92 ? -7.781 -1.612 15.409 1.00 85.00 92 LEU A N 1
ATOM 712 C CA . LEU A 1 92 ? -7.600 -2.172 14.071 1.00 85.00 92 LEU A CA 1
ATOM 713 C C . LEU A 1 92 ? -7.248 -1.080 13.047 1.00 85.00 92 LEU A C 1
ATOM 715 O O . LEU A 1 92 ? -6.289 -1.231 12.295 1.00 85.00 92 LEU A O 1
ATOM 719 N N . LEU A 1 93 ? -7.970 0.043 13.052 1.00 87.88 93 LEU A N 1
ATOM 720 C CA . LEU A 1 93 ? -7.714 1.173 12.157 1.00 87.88 93 LEU A CA 1
ATOM 721 C C . LEU A 1 93 ? -6.369 1.854 12.446 1.00 87.88 93 LEU A C 1
ATOM 723 O O . LEU A 1 93 ? -5.725 2.350 11.528 1.00 87.88 93 LEU A O 1
ATOM 727 N N . LEU A 1 94 ? -5.885 1.837 13.690 1.00 83.25 94 LEU A N 1
ATOM 728 C CA . LEU A 1 94 ? -4.534 2.298 14.024 1.00 83.25 94 LEU A CA 1
ATOM 729 C C . LEU A 1 94 ? -3.449 1.419 13.395 1.00 83.25 94 LEU A C 1
ATOM 731 O O . LEU A 1 94 ? -2.465 1.953 12.885 1.00 83.25 94 LEU A O 1
ATOM 735 N N . ALA A 1 95 ? -3.647 0.097 13.377 1.00 80.38 95 ALA A N 1
ATOM 736 C CA . ALA A 1 95 ? -2.776 -0.812 12.633 1.00 80.38 95 ALA A CA 1
ATOM 737 C C . ALA A 1 95 ? -2.790 -0.471 11.133 1.00 80.38 95 ALA A C 1
ATOM 739 O O . ALA A 1 95 ? -1.731 -0.343 10.521 1.00 80.38 95 ALA A O 1
ATOM 740 N N . PHE A 1 96 ? -3.981 -0.232 10.571 1.00 82.50 96 PHE A N 1
ATOM 741 C CA . PHE A 1 96 ? -4.148 0.175 9.171 1.00 82.50 96 PHE A CA 1
ATOM 742 C C . PHE A 1 96 ? -3.489 1.502 8.851 1.00 82.50 96 PHE A C 1
ATOM 744 O O . PHE A 1 96 ? -2.850 1.633 7.820 1.00 82.50 96 PHE A O 1
ATOM 751 N N . LYS A 1 97 ? -3.546 2.484 9.745 1.00 85.69 97 LYS A N 1
ATOM 752 C CA . LYS A 1 97 ? -2.852 3.753 9.526 1.00 85.69 97 LYS A CA 1
ATOM 753 C C . LYS A 1 97 ? -1.352 3.555 9.300 1.00 85.69 97 LYS A C 1
ATOM 755 O O . LYS A 1 97 ? -0.768 4.241 8.464 1.00 85.69 97 LYS A O 1
ATOM 760 N N . ALA A 1 98 ? -0.736 2.632 10.034 1.00 78.19 98 ALA A N 1
ATOM 761 C CA . ALA A 1 98 ? 0.673 2.305 9.863 1.00 78.19 98 ALA A CA 1
ATOM 762 C C . ALA A 1 98 ? 0.926 1.609 8.510 1.00 78.19 98 ALA A C 1
ATOM 764 O O . ALA A 1 98 ? 1.861 1.979 7.800 1.00 78.19 98 ALA A O 1
ATOM 765 N N . VAL A 1 99 ? 0.042 0.676 8.136 1.00 81.62 99 VAL A N 1
ATOM 766 C CA . VAL A 1 99 ? 0.040 -0.028 6.842 1.00 81.62 99 VAL A CA 1
ATOM 767 C C . VAL A 1 99 ? -0.041 0.938 5.660 1.00 81.62 99 VAL A C 1
ATOM 769 O O . VAL A 1 99 ? 0.890 1.031 4.860 1.00 81.62 99 VAL A O 1
ATOM 772 N N . GLU A 1 100 ? -1.127 1.706 5.600 1.00 89.75 100 GLU A N 1
ATOM 773 C CA . GLU A 1 100 ? -1.414 2.648 4.520 1.00 89.75 100 GLU A CA 1
ATOM 774 C C . GLU A 1 100 ? -0.359 3.754 4.456 1.00 89.75 100 GLU A C 1
ATOM 776 O O . GLU A 1 100 ? -0.040 4.267 3.389 1.00 89.75 100 GLU A O 1
ATOM 781 N N . GLY A 1 101 ? 0.218 4.133 5.602 1.00 87.00 101 GLY A N 1
ATOM 782 C CA . GLY A 1 101 ? 1.283 5.129 5.658 1.00 87.00 101 GLY A CA 1
ATOM 783 C C . GLY A 1 101 ? 2.529 4.661 4.911 1.00 87.00 101 GLY A C 1
ATOM 784 O O . GLY A 1 101 ? 3.072 5.405 4.093 1.00 87.00 101 GLY A O 1
ATOM 785 N N . GLN A 1 102 ? 2.943 3.412 5.146 1.00 86.50 102 GLN A N 1
ATOM 786 C CA . GLN A 1 102 ? 4.069 2.803 4.442 1.00 86.50 102 GLN A CA 1
ATOM 787 C C . GLN A 1 102 ? 3.791 2.682 2.939 1.00 86.50 102 GLN A C 1
ATOM 789 O O . GLN A 1 102 ? 4.666 3.025 2.137 1.00 86.50 102 GLN A O 1
ATOM 794 N N . ALA A 1 103 ? 2.592 2.228 2.560 1.00 90.44 103 ALA A N 1
ATOM 795 C CA . ALA A 1 103 ? 2.224 2.073 1.158 1.00 90.44 103 ALA A CA 1
ATOM 796 C C . ALA A 1 103 ? 2.205 3.419 0.423 1.00 90.44 103 ALA A C 1
ATOM 798 O O . ALA A 1 103 ? 2.936 3.603 -0.555 1.00 90.44 103 ALA A O 1
ATOM 799 N N . ARG A 1 104 ? 1.497 4.408 0.980 1.00 95.56 104 ARG A N 1
ATOM 800 C CA . ARG A 1 104 ? 1.460 5.789 0.486 1.00 95.56 104 ARG A CA 1
ATOM 801 C C . ARG A 1 104 ? 2.856 6.372 0.308 1.00 95.56 104 ARG A C 1
ATOM 803 O O . ARG A 1 104 ? 3.150 6.945 -0.739 1.00 95.56 104 ARG A O 1
ATOM 810 N N . ASP A 1 105 ? 3.721 6.268 1.314 1.00 93.12 105 ASP A N 1
ATOM 811 C CA . ASP A 1 105 ? 5.047 6.892 1.255 1.00 93.12 105 ASP A CA 1
ATOM 812 C C . ASP A 1 105 ? 5.950 6.232 0.211 1.00 93.12 105 ASP A C 1
ATOM 814 O O . ASP A 1 105 ? 6.706 6.926 -0.479 1.00 93.12 105 ASP A O 1
ATOM 818 N N . LYS A 1 106 ? 5.841 4.910 0.041 1.00 94.81 106 LYS A N 1
ATOM 819 C CA . LYS A 1 106 ? 6.566 4.182 -1.002 1.00 94.81 106 LYS A CA 1
ATOM 820 C C . LYS A 1 106 ? 6.061 4.563 -2.392 1.00 94.81 106 LYS A C 1
ATOM 822 O O . LYS A 1 106 ? 6.863 4.991 -3.221 1.00 94.81 106 LYS A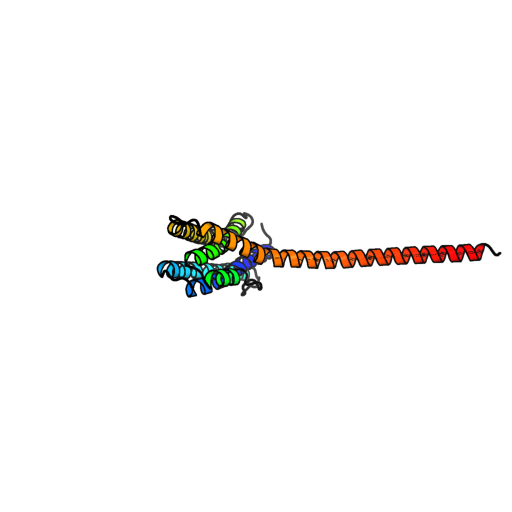 O 1
ATOM 827 N N . TYR A 1 107 ? 4.752 4.512 -2.624 1.00 97.19 107 TYR A N 1
ATOM 828 C CA . TYR A 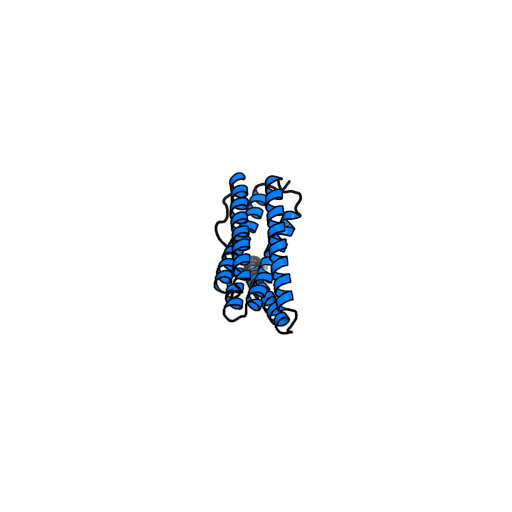1 107 ? 4.167 4.883 -3.911 1.00 97.19 107 TYR A CA 1
ATOM 829 C C . TYR A 1 107 ? 4.450 6.340 -4.285 1.00 97.19 107 TYR A C 1
ATOM 831 O O . TYR A 1 107 ? 4.860 6.607 -5.411 1.00 97.19 107 TYR A O 1
ATOM 839 N N . ARG A 1 108 ? 4.348 7.287 -3.342 1.00 97.00 108 ARG A N 1
ATOM 840 C CA . ARG A 1 108 ? 4.696 8.699 -3.594 1.00 97.00 108 ARG A CA 1
ATOM 841 C C . ARG A 1 108 ? 6.163 8.885 -3.966 1.00 97.00 108 ARG A C 1
ATOM 843 O O . ARG A 1 108 ? 6.462 9.695 -4.838 1.00 97.00 108 ARG A O 1
ATOM 850 N N . ARG A 1 109 ? 7.080 8.137 -3.340 1.00 96.62 109 ARG A N 1
ATOM 851 C CA . ARG A 1 109 ? 8.506 8.169 -3.700 1.00 96.62 109 ARG A CA 1
ATOM 852 C C . ARG A 1 109 ? 8.730 7.696 -5.135 1.00 96.62 109 ARG A C 1
ATOM 854 O O . ARG A 1 109 ? 9.507 8.314 -5.850 1.00 96.62 109 ARG A O 1
ATOM 861 N N . PHE A 1 110 ? 8.051 6.628 -5.549 1.00 96.00 110 PHE A N 1
ATOM 862 C CA . PHE A 1 110 ? 8.173 6.096 -6.905 1.00 96.00 110 PHE A CA 1
ATOM 863 C C . PHE A 1 110 ? 7.482 7.014 -7.921 1.00 96.00 110 PHE A C 1
ATOM 865 O O . PHE A 1 110 ? 8.036 7.259 -8.983 1.00 96.00 110 PHE A O 1
ATOM 872 N N . ALA A 1 111 ? 6.335 7.603 -7.583 1.00 96.56 111 ALA A N 1
ATOM 873 C CA . ALA A 1 111 ? 5.637 8.564 -8.438 1.00 96.56 111 ALA A CA 1
ATOM 874 C C . ALA A 1 111 ? 6.428 9.869 -8.657 1.00 96.56 111 ALA A C 1
ATOM 876 O O . ALA A 1 111 ? 6.239 10.543 -9.665 1.00 96.56 111 ALA A O 1
ATOM 877 N N . ALA A 1 112 ? 7.315 10.236 -7.726 1.00 95.12 112 ALA A N 1
ATOM 878 C CA . ALA A 1 112 ? 8.182 11.408 -7.853 1.00 95.12 112 ALA A CA 1
ATOM 879 C C . ALA A 1 112 ? 9.385 11.191 -8.793 1.00 95.12 112 ALA A C 1
ATOM 881 O O . ALA A 1 112 ? 10.095 12.145 -9.116 1.00 95.12 112 ALA A O 1
ATOM 882 N N . GLU A 1 113 ? 9.644 9.954 -9.220 1.00 92.56 113 GLU A N 1
ATOM 883 C CA . GLU A 1 113 ? 10.742 9.628 -10.123 1.00 92.56 113 GLU A CA 1
ATOM 884 C C . GLU A 1 113 ? 10.391 10.001 -11.570 1.00 92.56 113 GLU A C 1
ATOM 886 O O . GLU A 1 113 ? 9.418 9.515 -12.142 1.00 92.56 113 GLU A O 1
ATOM 891 N N . THR A 1 114 ? 11.222 10.832 -12.198 1.00 88.44 114 THR A N 1
ATOM 892 C CA . THR A 1 114 ? 10.982 11.340 -13.560 1.00 88.44 114 THR A CA 1
ATOM 893 C C . THR A 1 114 ? 11.601 10.467 -14.649 1.00 88.44 114 THR A C 1
ATOM 895 O O . THR A 1 114 ? 11.418 10.727 -15.837 1.00 88.44 114 THR A O 1
ATOM 898 N N . SER A 1 115 ? 12.362 9.438 -14.268 1.00 93.62 115 SER A N 1
ATOM 899 C CA . SER A 1 115 ? 13.096 8.589 -15.207 1.00 93.62 115 SER A CA 1
ATOM 900 C C . SER A 1 115 ? 12.339 7.344 -15.682 1.00 93.62 115 SER A C 1
ATOM 902 O O . SER A 1 115 ? 12.893 6.601 -16.505 1.00 93.62 115 SER A O 1
ATOM 904 N N . TYR A 1 116 ? 11.106 7.127 -15.211 1.00 96.44 116 TYR A N 1
ATOM 905 C CA . TYR A 1 116 ? 10.254 6.022 -15.649 1.00 96.44 116 TYR A CA 1
ATOM 906 C C . TYR A 1 116 ? 9.655 6.250 -17.048 1.00 96.44 116 TYR A C 1
ATOM 908 O O . TYR A 1 116 ? 9.329 7.381 -17.413 1.00 96.44 116 TYR A O 1
ATOM 916 N N . PRO A 1 117 ? 9.472 5.174 -17.833 1.00 96.06 117 PRO A N 1
ATOM 917 C CA . PRO A 1 117 ? 8.641 5.203 -19.034 1.00 96.06 117 PRO A CA 1
ATOM 918 C C . PRO A 1 117 ? 7.191 5.623 -18.733 1.00 96.06 117 PRO A C 1
ATOM 920 O O . PRO A 1 117 ? 6.684 5.370 -17.643 1.00 96.06 117 PRO A O 1
ATOM 923 N N . GLU A 1 118 ? 6.512 6.231 -19.707 1.00 95.75 118 GLU A N 1
ATOM 924 C CA . GLU A 1 118 ? 5.172 6.819 -19.534 1.00 95.75 118 GLU A CA 1
ATOM 925 C C . GLU A 1 118 ? 4.108 5.818 -19.046 1.00 95.75 118 GLU A C 1
ATOM 927 O O . GLU A 1 118 ? 3.311 6.146 -18.166 1.00 95.75 118 GLU A O 1
ATOM 932 N N . ASP A 1 119 ? 4.133 4.582 -19.553 1.00 97.00 119 ASP A N 1
ATOM 933 C CA . ASP A 1 119 ? 3.227 3.502 -19.138 1.00 97.00 119 ASP A CA 1
ATOM 934 C C . ASP A 1 119 ? 3.388 3.150 -17.649 1.00 97.00 119 ASP A C 1
ATOM 936 O O . ASP A 1 119 ? 2.401 2.942 -16.943 1.00 97.00 119 ASP A O 1
ATOM 940 N N . VAL A 1 120 ? 4.627 3.142 -17.153 1.00 98.06 120 VAL A N 1
ATOM 941 C CA . VAL A 1 120 ? 4.945 2.907 -15.737 1.00 98.06 120 VAL A CA 1
ATOM 942 C C . VAL A 1 120 ? 4.543 4.106 -14.887 1.00 98.06 120 VAL A C 1
ATOM 944 O O . VAL A 1 120 ? 3.896 3.933 -13.855 1.00 98.06 120 VAL A O 1
ATOM 947 N N . THR A 1 121 ? 4.873 5.318 -15.337 1.00 97.94 121 THR A N 1
ATOM 948 C CA . THR A 1 121 ? 4.523 6.565 -14.645 1.00 97.94 121 THR A CA 1
ATOM 949 C C . THR A 1 121 ? 3.016 6.675 -14.429 1.00 97.94 121 THR A C 1
ATOM 951 O O . THR A 1 121 ? 2.583 6.991 -13.323 1.00 97.94 121 THR A O 1
ATOM 954 N N . SER A 1 122 ? 2.209 6.363 -15.447 1.00 97.81 122 SER A N 1
ATOM 955 C CA . SER A 1 122 ? 0.747 6.429 -15.357 1.00 97.81 122 SER A CA 1
ATOM 956 C C . SER A 1 122 ? 0.177 5.471 -14.303 1.00 97.81 122 SER A C 1
ATOM 958 O O . SER A 1 122 ? -0.638 5.883 -13.474 1.00 97.81 122 SER A O 1
ATOM 960 N N . VAL A 1 123 ? 0.636 4.214 -14.287 1.00 98.50 123 VAL A N 1
ATOM 961 C CA . VAL A 1 123 ? 0.166 3.205 -13.321 1.00 98.50 123 VAL A CA 1
ATOM 962 C C . VAL A 1 123 ? 0.594 3.561 -11.897 1.00 98.50 123 VAL A C 1
ATOM 964 O O . VAL A 1 123 ? -0.243 3.550 -10.995 1.00 98.50 123 VAL A O 1
ATOM 967 N N . ILE A 1 124 ? 1.863 3.935 -11.693 1.00 98.44 124 ILE A N 1
ATOM 968 C CA . ILE A 1 124 ? 2.383 4.302 -10.367 1.00 98.44 124 ILE A CA 1
ATOM 969 C C . ILE A 1 124 ? 1.686 5.559 -9.831 1.00 98.44 124 ILE A C 1
ATOM 971 O O . ILE A 1 124 ? 1.356 5.604 -8.648 1.00 98.44 124 ILE A O 1
ATOM 975 N N . ALA A 1 125 ? 1.433 6.565 -10.675 1.00 98.25 125 ALA A N 1
ATOM 976 C CA . ALA A 1 125 ? 0.747 7.788 -10.259 1.00 98.25 125 ALA A CA 1
ATOM 977 C C . ALA A 1 125 ? -0.685 7.503 -9.784 1.00 98.25 125 ALA A C 1
ATOM 979 O O . ALA A 1 125 ? -1.068 7.944 -8.703 1.00 98.25 125 ALA A O 1
ATOM 980 N N . ARG A 1 126 ? -1.448 6.705 -10.540 1.00 98.38 126 ARG A N 1
ATOM 981 C CA . ARG A 1 126 ? -2.807 6.314 -10.145 1.00 98.38 126 ARG A CA 1
ATOM 982 C C . ARG A 1 126 ? -2.816 5.489 -8.858 1.00 98.38 126 ARG A C 1
ATOM 984 O O . ARG A 1 126 ? -3.617 5.765 -7.972 1.00 98.38 126 ARG A O 1
ATOM 991 N N . ALA A 1 127 ? -1.904 4.527 -8.719 1.00 98.25 127 ALA A N 1
ATOM 992 C CA . ALA A 1 127 ? -1.778 3.764 -7.481 1.00 98.25 127 ALA A CA 1
ATOM 993 C C . ALA A 1 127 ? -1.413 4.670 -6.289 1.00 98.25 127 ALA A C 1
ATOM 995 O O . ALA A 1 127 ? -2.013 4.568 -5.226 1.00 98.25 127 ALA A O 1
ATOM 996 N N . ALA A 1 128 ? -0.527 5.654 -6.478 1.00 98.25 128 ALA A N 1
ATOM 997 C CA . ALA A 1 128 ? -0.202 6.635 -5.441 1.00 98.25 128 ALA A CA 1
ATOM 998 C C . ALA A 1 128 ? -1.399 7.514 -5.030 1.00 98.25 128 ALA A C 1
ATOM 1000 O O . ALA A 1 128 ? -1.506 7.911 -3.862 1.00 98.25 128 ALA A O 1
ATOM 1001 N N . GLU A 1 129 ? -2.300 7.830 -5.961 1.00 98.50 129 GLU A N 1
ATOM 1002 C CA . GLU A 1 129 ? -3.565 8.500 -5.651 1.00 98.50 129 GLU A CA 1
ATOM 1003 C C . GLU A 1 129 ? -4.489 7.600 -4.828 1.00 98.50 129 GLU A C 1
ATOM 1005 O O . GLU A 1 129 ? -5.101 8.083 -3.874 1.00 98.50 129 GLU A O 1
ATOM 1010 N N . ASP A 1 130 ? -4.566 6.308 -5.155 1.00 98.56 130 ASP A N 1
ATOM 1011 C CA . ASP A 1 130 ? -5.332 5.317 -4.392 1.00 98.56 130 ASP A CA 1
ATOM 1012 C C . ASP A 1 130 ? -4.832 5.241 -2.941 1.00 98.56 130 ASP A C 1
ATOM 1014 O O . ASP A 1 130 ? -5.596 5.529 -2.017 1.00 98.56 130 ASP A O 1
ATOM 1018 N N . GLU A 1 131 ? -3.526 5.042 -2.737 1.00 97.56 131 GLU A N 1
ATOM 1019 C CA . GLU A 1 131 ? -2.916 4.988 -1.399 1.00 97.56 131 GLU A CA 1
ATOM 1020 C C . GLU A 1 131 ? -3.091 6.288 -0.603 1.00 97.56 131 GLU A C 1
ATOM 1022 O O . GLU A 1 131 ? -3.254 6.297 0.621 1.00 97.56 131 GLU A O 1
ATOM 1027 N N . THR A 1 132 ? -3.089 7.430 -1.296 1.00 97.69 132 THR A N 1
ATOM 1028 C CA . THR A 1 132 ? -3.376 8.722 -0.666 1.00 97.69 132 THR A CA 1
ATOM 1029 C C . THR A 1 132 ? -4.810 8.769 -0.138 1.00 97.69 132 THR A C 1
ATOM 1031 O O . THR A 1 132 ? -5.030 9.257 0.975 1.00 97.69 132 THR A O 1
ATOM 1034 N N . ARG A 1 133 ? -5.786 8.241 -0.891 1.00 98.19 133 ARG A N 1
ATOM 1035 C CA . ARG A 1 133 ? -7.186 8.155 -0.447 1.00 98.19 133 ARG A CA 1
ATOM 1036 C C . ARG A 1 133 ? -7.360 7.150 0.690 1.00 98.19 133 ARG A C 1
ATOM 1038 O O . ARG A 1 133 ? -8.050 7.480 1.656 1.00 98.19 133 ARG A O 1
ATOM 1045 N N . HIS A 1 134 ? -6.711 5.986 0.625 1.00 97.25 134 HIS A N 1
ATOM 1046 C CA . HIS A 1 134 ? -6.773 4.978 1.689 1.00 97.25 134 HIS A CA 1
ATOM 1047 C C . HIS A 1 134 ? -6.261 5.548 3.017 1.00 97.25 134 HIS A C 1
ATOM 1049 O O . HIS A 1 134 ? -6.953 5.512 4.042 1.00 97.25 134 HIS A O 1
ATOM 1055 N N . TYR A 1 135 ? -5.085 6.185 2.980 1.00 95.31 135 TYR A N 1
ATOM 1056 C CA . TYR A 1 135 ? -4.494 6.817 4.152 1.00 95.31 135 TYR A CA 1
ATOM 1057 C C . TYR A 1 135 ? -5.348 7.982 4.685 1.00 95.31 135 TYR A C 1
ATOM 1059 O O . TYR A 1 135 ? -5.531 8.134 5.895 1.00 95.31 135 TYR A O 1
ATOM 1067 N N . ALA A 1 136 ? -5.907 8.815 3.803 1.00 95.62 136 ALA A N 1
ATOM 1068 C CA . ALA A 1 136 ? -6.780 9.908 4.224 1.00 95.62 136 ALA A CA 1
ATOM 1069 C C . ALA A 1 136 ? -8.047 9.390 4.923 1.00 95.62 136 ALA A C 1
ATOM 1071 O O . ALA A 1 136 ? -8.451 9.938 5.954 1.00 95.62 136 ALA A O 1
ATOM 1072 N N . TRP A 1 137 ? -8.638 8.312 4.401 1.00 96.62 137 TRP A N 1
ATOM 1073 C CA . TRP A 1 137 ? -9.810 7.672 4.990 1.00 96.62 137 TRP A CA 1
ATOM 1074 C C . TRP A 1 137 ? -9.524 7.134 6.394 1.00 96.62 137 TRP A C 1
ATOM 1076 O O . TRP A 1 137 ? -10.290 7.419 7.318 1.00 96.62 137 TRP A O 1
ATOM 1086 N N . VAL A 1 138 ? -8.415 6.410 6.593 1.00 93.12 138 VAL A N 1
ATOM 1087 C CA . VAL A 1 138 ? -8.102 5.860 7.921 1.00 93.12 138 VAL A CA 1
ATOM 1088 C C . VAL A 1 138 ? -7.811 6.977 8.923 1.00 93.12 138 VAL A C 1
ATOM 1090 O O . VAL A 1 138 ? -8.274 6.922 10.061 1.00 93.12 138 VAL A O 1
ATOM 1093 N N . GLU A 1 139 ? -7.132 8.050 8.504 1.00 91.31 139 GLU A N 1
ATOM 1094 C CA . GLU A 1 139 ? -6.914 9.210 9.366 1.00 91.31 139 GLU A CA 1
ATOM 1095 C C . GLU A 1 139 ? -8.204 9.936 9.738 1.00 91.31 139 GLU A C 1
ATOM 1097 O O . GLU A 1 139 ? -8.368 10.331 10.893 1.00 91.31 139 GLU A O 1
ATOM 1102 N N . GLN A 1 140 ? -9.111 10.130 8.781 1.00 92.38 140 GLN A N 1
ATOM 1103 C CA . GLN A 1 140 ? -10.406 10.742 9.049 1.00 92.38 140 GLN A CA 1
ATOM 1104 C C . GLN A 1 140 ? -11.231 9.884 10.008 1.00 92.38 140 GLN A C 1
ATOM 1106 O O . GLN A 1 140 ? -11.681 10.390 11.034 1.00 92.38 140 GLN A O 1
ATOM 1111 N N . THR A 1 141 ? -11.343 8.588 9.729 1.00 92.38 141 THR A N 1
ATOM 1112 C CA . THR A 1 141 ? -12.106 7.647 10.558 1.00 92.38 141 THR A CA 1
ATOM 1113 C C . THR A 1 141 ? -11.559 7.599 11.986 1.00 92.38 141 THR A C 1
ATOM 1115 O O . THR A 1 141 ? -12.309 7.664 12.958 1.00 92.38 141 THR A O 1
ATOM 1118 N N . LEU A 1 142 ? -10.232 7.572 12.141 1.00 88.50 142 LEU A N 1
ATOM 1119 C CA . LEU A 1 142 ? -9.589 7.628 13.453 1.00 88.50 142 LEU A CA 1
ATOM 1120 C C . LEU A 1 142 ? -9.814 8.955 14.179 1.00 88.50 142 LEU A C 1
ATOM 1122 O O . LEU A 1 142 ? -9.915 8.946 15.400 1.00 88.50 142 LEU A O 1
ATOM 1126 N N . ARG A 1 143 ? -9.898 10.092 13.477 1.00 85.88 143 ARG A N 1
ATOM 1127 C CA . ARG A 1 143 ? -10.252 11.383 14.096 1.00 85.88 143 ARG A CA 1
ATOM 1128 C C . ARG A 1 143 ? -11.706 11.419 14.558 1.00 85.88 143 ARG A C 1
ATOM 1130 O O . ARG A 1 143 ? -11.974 11.971 15.619 1.00 85.88 143 ARG A O 1
ATOM 1137 N N . GLU A 1 144 ? -12.620 10.827 13.798 1.00 86.56 144 GLU A N 1
ATOM 1138 C CA . GLU A 1 144 ? -14.044 10.744 14.149 1.00 86.56 144 GLU A CA 1
ATOM 1139 C C . GLU A 1 144 ? -14.271 9.842 15.370 1.00 86.56 144 GLU A C 1
ATOM 1141 O O . GLU A 1 144 ? -14.986 10.224 16.293 1.00 86.56 144 GLU A O 1
ATOM 1146 N N . LEU A 1 145 ? -13.571 8.703 15.442 1.00 83.75 145 LEU A N 1
ATOM 1147 C CA . LEU A 1 145 ? -13.480 7.883 16.661 1.00 83.75 145 LEU A CA 1
ATOM 1148 C C . LEU A 1 145 ? -12.725 8.619 17.791 1.00 83.75 145 LEU A C 1
ATOM 1150 O O . LEU A 1 145 ? -12.998 8.414 18.973 1.00 83.75 145 LEU A O 1
ATOM 1154 N N . GLY A 1 146 ? -11.795 9.486 17.376 1.00 69.44 146 GLY A N 1
ATOM 1155 C CA . GLY A 1 146 ? -10.819 10.312 18.090 1.00 69.44 146 GLY A CA 1
ATOM 1156 C C . GLY A 1 146 ? -11.355 11.458 18.932 1.00 69.44 146 GLY A C 1
ATOM 1157 O O . GLY A 1 146 ? -10.762 11.796 19.957 1.00 69.44 146 GLY A O 1
ATOM 1158 N N . ALA A 1 147 ? -12.470 12.054 18.512 1.00 54.84 147 ALA A N 1
ATOM 1159 C CA . ALA A 1 147 ? -13.043 13.272 19.086 1.00 54.84 147 ALA A CA 1
ATOM 1160 C C . ALA A 1 147 ? -13.604 13.095 20.519 1.00 54.84 147 ALA A C 1
ATOM 1162 O O . ALA A 1 147 ? -14.374 13.932 20.986 1.00 54.84 147 ALA A O 1
ATOM 1163 N N . GLY A 1 148 ? -13.196 12.032 21.233 1.00 50.34 148 GLY A N 1
ATOM 1164 C CA . GLY A 1 148 ? -13.644 11.714 22.586 1.00 50.34 148 GLY A CA 1
ATOM 1165 C C . GLY A 1 148 ? -12.671 11.039 23.575 1.00 50.34 148 GLY A C 1
ATOM 1166 O O . GLY A 1 148 ? -13.085 10.912 24.723 1.00 50.34 148 GLY A O 1
ATOM 1167 N N . SER A 1 149 ? -11.432 10.593 23.274 1.00 49.03 149 SER A N 1
ATOM 1168 C CA . SER A 1 149 ? -10.641 9.899 24.331 1.00 49.03 149 SER A CA 1
ATOM 1169 C C . SER A 1 149 ? -9.113 9.795 24.159 1.00 49.03 149 SER A C 1
ATOM 1171 O O . SER A 1 149 ? -8.590 9.390 23.125 1.00 49.03 149 SER A O 1
ATOM 1173 N N . GLY A 1 150 ? -8.392 10.074 25.256 1.00 54.34 150 GLY A N 1
ATOM 1174 C CA . GLY A 1 150 ? -6.927 10.006 25.406 1.00 54.34 150 GLY A CA 1
ATOM 1175 C C . GLY A 1 150 ? -6.279 8.615 25.236 1.00 54.34 150 GLY A C 1
ATOM 1176 O O . GLY A 1 150 ? -5.062 8.465 25.314 1.00 54.34 150 GLY A O 1
ATOM 1177 N N . THR A 1 151 ? -7.082 7.569 25.046 1.00 57.28 151 THR A N 1
ATOM 1178 C CA . THR A 1 151 ? -6.640 6.167 24.967 1.00 57.28 151 THR A CA 1
ATOM 1179 C C . THR A 1 151 ? -6.128 5.796 23.571 1.00 57.28 151 THR A C 1
ATOM 1181 O O . THR A 1 151 ? -5.292 4.903 23.430 1.00 57.28 151 THR A O 1
ATOM 1184 N N . MET A 1 152 ? -6.577 6.506 22.529 1.00 59.44 152 MET A N 1
ATOM 1185 C CA . MET A 1 152 ? -6.155 6.258 21.145 1.00 59.44 152 MET A CA 1
ATOM 1186 C C . MET A 1 152 ? -4.725 6.719 20.858 1.00 59.44 152 MET A C 1
ATOM 1188 O O . MET A 1 152 ? -4.057 6.077 20.050 1.00 59.44 152 MET A O 1
ATOM 1192 N N . GLN A 1 153 ? -4.214 7.769 21.522 1.00 59.72 153 GLN A N 1
ATOM 1193 C CA . GLN A 1 153 ? -2.823 8.198 21.309 1.00 59.72 153 GLN A CA 1
ATOM 1194 C C . GLN A 1 153 ? -1.821 7.122 21.748 1.00 59.72 153 GLN A C 1
ATOM 1196 O O . GLN A 1 153 ? -0.829 6.896 21.060 1.00 59.72 153 GLN A O 1
ATOM 1201 N N . HIS A 1 154 ? -2.088 6.431 22.861 1.00 62.00 154 HIS A N 1
ATOM 1202 C CA . HIS A 1 154 ? -1.206 5.370 23.349 1.00 62.00 154 HIS A CA 1
ATOM 1203 C C . HIS A 1 154 ? -1.219 4.153 22.418 1.00 62.00 154 HIS A C 1
ATOM 1205 O O . HIS A 1 154 ? -0.162 3.678 22.017 1.00 62.00 154 HIS A O 1
ATOM 1211 N N . ALA A 1 155 ? -2.406 3.712 21.985 1.00 63.62 155 ALA A N 1
ATOM 1212 C CA . ALA A 1 155 ? -2.529 2.624 21.017 1.00 63.62 155 ALA A CA 1
ATOM 1213 C C . ALA A 1 155 ? -1.855 2.959 19.672 1.00 63.62 155 ALA A C 1
ATOM 1215 O O . ALA A 1 155 ? -1.228 2.092 19.066 1.00 63.62 155 ALA A O 1
ATOM 1216 N N . ALA A 1 156 ? -1.932 4.221 19.228 1.00 60.38 156 ALA A N 1
ATOM 1217 C CA . ALA A 1 156 ? -1.264 4.687 18.016 1.00 60.38 156 ALA A CA 1
ATOM 1218 C C . ALA A 1 156 ? 0.262 4.610 18.139 1.00 60.38 156 ALA A C 1
ATOM 1220 O O . ALA A 1 156 ? 0.928 4.092 17.244 1.00 60.38 156 ALA A O 1
ATOM 1221 N N . ALA A 1 157 ? 0.812 5.082 19.261 1.00 62.34 157 ALA A N 1
ATOM 1222 C CA . ALA A 1 157 ? 2.242 4.998 19.541 1.00 62.34 157 ALA A CA 1
ATOM 1223 C C . ALA A 1 157 ? 2.720 3.538 19.591 1.00 62.34 157 ALA A C 1
ATOM 1225 O O . ALA A 1 157 ? 3.728 3.206 18.973 1.00 62.34 157 ALA A O 1
ATOM 1226 N N . SER A 1 158 ? 1.959 2.648 20.236 1.00 64.75 158 SER A N 1
ATOM 1227 C CA . SER A 1 158 ? 2.276 1.217 20.287 1.00 64.75 158 SER A CA 1
ATOM 1228 C C . SER A 1 158 ? 2.222 0.540 18.915 1.00 64.75 158 SER A C 1
ATOM 1230 O O . SER A 1 158 ? 3.053 -0.318 18.636 1.00 64.75 158 SER A O 1
ATOM 1232 N N . ALA A 1 159 ? 1.285 0.923 18.041 1.00 65.00 159 ALA A N 1
ATOM 1233 C CA . ALA A 1 159 ? 1.212 0.391 16.679 1.00 65.00 159 ALA A CA 1
ATOM 1234 C C . ALA A 1 159 ? 2.430 0.802 15.839 1.00 65.00 159 ALA A C 1
ATOM 1236 O O . ALA A 1 159 ? 3.018 -0.035 15.155 1.00 65.00 159 ALA A O 1
ATOM 1237 N N . VAL A 1 160 ? 2.845 2.070 15.938 1.00 63.59 160 VAL A N 1
ATOM 1238 C CA . VAL A 1 160 ? 4.052 2.579 15.271 1.00 63.59 160 VAL A CA 1
ATOM 1239 C C . VAL A 1 160 ? 5.306 1.897 15.813 1.00 63.59 160 VAL A C 1
ATOM 1241 O O . VAL A 1 160 ? 6.137 1.462 15.024 1.00 63.59 160 VAL A O 1
ATOM 1244 N N . GLU A 1 161 ? 5.438 1.753 17.134 1.00 67.56 161 GLU A N 1
ATOM 1245 C CA . GLU A 1 161 ? 6.573 1.059 17.754 1.00 67.56 161 GLU A CA 1
ATOM 1246 C C . GLU A 1 161 ? 6.639 -0.414 17.325 1.00 67.56 161 GLU A C 1
ATOM 1248 O O . GLU A 1 161 ? 7.712 -0.926 17.006 1.00 67.56 161 GLU A O 1
ATOM 1253 N N . MET A 1 162 ? 5.493 -1.096 17.274 1.00 66.06 162 MET A N 1
ATOM 1254 C CA . MET A 1 162 ? 5.410 -2.489 16.843 1.00 66.06 162 MET A CA 1
ATOM 1255 C C . MET A 1 162 ? 5.764 -2.644 15.362 1.00 66.06 162 MET A C 1
ATOM 1257 O O . MET A 1 162 ? 6.527 -3.545 15.025 1.00 66.06 162 MET A O 1
ATOM 1261 N N . LEU A 1 163 ? 5.292 -1.741 14.493 1.00 63.69 163 LEU A N 1
ATOM 1262 C CA . LEU A 1 163 ? 5.719 -1.702 13.093 1.00 63.69 163 LEU A CA 1
ATOM 1263 C C . LEU A 1 163 ? 7.233 -1.472 12.990 1.00 63.69 163 LEU A C 1
ATOM 1265 O O . LEU A 1 163 ? 7.911 -2.195 12.265 1.00 63.69 163 LEU A O 1
ATOM 1269 N N . HIS A 1 164 ? 7.769 -0.505 13.741 1.00 63.31 164 HIS A N 1
ATOM 1270 C CA . HIS A 1 164 ? 9.196 -0.192 13.722 1.00 63.31 164 HIS A CA 1
ATOM 1271 C C . HIS A 1 164 ? 10.034 -1.406 14.130 1.00 63.31 164 HIS A C 1
ATOM 1273 O O . HIS A 1 164 ? 10.990 -1.723 13.439 1.00 63.31 164 HIS A O 1
ATOM 1279 N N . LYS A 1 165 ? 9.640 -2.147 15.174 1.00 63.47 165 LYS A N 1
ATOM 1280 C CA . LYS A 1 165 ? 10.304 -3.401 15.575 1.00 63.47 165 LYS A CA 1
ATOM 1281 C C . LYS A 1 165 ? 10.205 -4.485 14.501 1.00 63.47 165 LYS A C 1
ATOM 1283 O O . LYS A 1 165 ? 11.197 -5.127 14.179 1.00 63.47 165 LYS A O 1
ATOM 1288 N N . LEU A 1 166 ? 9.028 -4.665 13.899 1.00 61.78 166 LEU A N 1
ATOM 1289 C CA . LEU A 1 166 ? 8.818 -5.676 12.857 1.00 61.78 166 LEU A CA 1
ATOM 1290 C C . LEU A 1 166 ? 9.619 -5.398 11.572 1.00 61.78 166 LEU A C 1
ATOM 1292 O O . LEU A 1 166 ? 9.974 -6.346 10.873 1.00 61.78 166 LEU A O 1
ATOM 1296 N N . VAL A 1 167 ? 9.906 -4.129 11.264 1.00 54.03 167 VAL A N 1
ATOM 1297 C CA . VAL A 1 167 ? 10.670 -3.711 10.074 1.00 54.03 167 VAL A CA 1
ATOM 1298 C C . VAL A 1 167 ? 12.168 -3.549 10.368 1.00 54.03 167 VAL A C 1
ATOM 1300 O O . VAL A 1 167 ? 12.993 -3.953 9.550 1.00 54.03 167 VAL A O 1
ATOM 1303 N N . ALA A 1 168 ? 12.539 -2.992 11.523 1.00 57.19 168 ALA A N 1
ATOM 1304 C CA . ALA A 1 168 ? 13.929 -2.718 11.887 1.00 57.19 168 ALA A CA 1
ATOM 1305 C C . ALA A 1 168 ? 14.672 -3.974 12.358 1.00 57.19 168 ALA A C 1
ATOM 1307 O O . ALA A 1 168 ? 15.804 -4.191 11.934 1.00 57.19 168 ALA A O 1
ATOM 1308 N N . ASP A 1 169 ? 14.050 -4.852 13.154 1.00 57.19 169 ASP A N 1
ATOM 1309 C CA . ASP A 1 169 ? 14.753 -6.008 13.730 1.00 57.19 169 ASP A CA 1
ATOM 1310 C C . ASP A 1 169 ? 15.306 -6.983 12.668 1.00 57.19 169 ASP A C 1
ATOM 1312 O O . ASP A 1 169 ? 16.430 -7.476 12.840 1.00 57.19 169 ASP A O 1
ATOM 1316 N N . PRO A 1 170 ? 14.589 -7.284 11.562 1.00 56.69 170 PRO A N 1
ATOM 1317 C CA . PRO A 1 170 ? 15.135 -8.104 10.484 1.00 56.69 170 PRO A CA 1
ATOM 1318 C C . PRO A 1 170 ? 16.266 -7.403 9.722 1.00 56.69 170 PRO A C 1
ATOM 1320 O O . PRO A 1 170 ? 17.256 -8.054 9.387 1.00 56.69 170 PRO A O 1
ATOM 1323 N N . LEU A 1 171 ? 16.145 -6.092 9.481 1.00 52.47 171 LEU A N 1
ATOM 1324 C CA . LEU A 1 171 ? 17.154 -5.301 8.773 1.00 52.47 171 LEU A CA 1
ATOM 1325 C C . LEU A 1 171 ? 18.442 -5.193 9.599 1.00 52.47 171 LEU A C 1
ATOM 1327 O O . LEU A 1 171 ? 19.518 -5.533 9.116 1.00 52.47 171 LEU A O 1
ATOM 1331 N N . GLU A 1 172 ? 18.328 -4.845 10.880 1.00 56.16 172 GLU A N 1
ATOM 1332 C CA . GLU A 1 172 ? 19.454 -4.796 11.812 1.00 56.16 172 GLU A CA 1
ATOM 1333 C C . GLU A 1 172 ? 20.092 -6.172 12.026 1.00 56.16 172 GLU A C 1
ATOM 1335 O O . GLU A 1 172 ? 21.285 -6.273 12.325 1.00 56.16 172 GLU A O 1
ATOM 1340 N N . ARG A 1 173 ? 19.317 -7.262 11.935 1.00 57.41 173 ARG A N 1
ATOM 1341 C CA . ARG A 1 173 ? 19.862 -8.624 11.992 1.00 57.41 173 ARG A CA 1
ATOM 1342 C C . ARG A 1 173 ? 20.660 -8.943 10.728 1.00 57.41 173 ARG A C 1
ATOM 1344 O O . ARG A 1 173 ? 21.771 -9.446 10.856 1.00 57.41 173 ARG A O 1
ATOM 1351 N N . ALA A 1 174 ? 20.146 -8.595 9.550 1.00 52.41 174 ALA A N 1
ATOM 1352 C CA . ALA A 1 174 ? 20.865 -8.758 8.288 1.00 52.41 174 ALA A CA 1
ATOM 1353 C C . ALA A 1 174 ? 22.158 -7.922 8.252 1.00 52.41 174 ALA A C 1
ATOM 1355 O O . ALA A 1 174 ? 23.213 -8.439 7.884 1.00 52.41 174 ALA A O 1
ATOM 1356 N N . GLU A 1 175 ? 22.116 -6.668 8.710 1.00 46.75 175 GLU A N 1
ATOM 1357 C CA . GLU A 1 175 ? 23.301 -5.811 8.831 1.00 46.75 175 GLU A CA 1
ATOM 1358 C C . GLU A 1 175 ? 24.315 -6.364 9.838 1.00 46.75 175 GLU A C 1
ATOM 1360 O O . GLU A 1 175 ? 25.514 -6.389 9.558 1.00 46.75 175 GLU A O 1
ATOM 1365 N N . ARG A 1 176 ? 23.864 -6.873 10.995 1.00 63.19 176 ARG A N 1
ATOM 1366 C CA . ARG A 1 176 ? 24.751 -7.519 11.977 1.00 63.19 176 ARG A CA 1
ATOM 1367 C C . ARG A 1 176 ? 25.385 -8.795 11.443 1.00 63.19 176 ARG A C 1
ATOM 1369 O O . ARG A 1 176 ? 26.566 -9.022 11.700 1.00 63.19 176 ARG A O 1
ATOM 1376 N N . ASP A 1 177 ? 24.635 -9.622 10.726 1.00 63.97 177 ASP A N 1
ATOM 1377 C CA . ASP A 1 177 ? 25.153 -10.861 10.147 1.00 63.97 177 ASP A CA 1
ATOM 1378 C C . ASP A 1 177 ? 26.150 -10.565 9.014 1.00 63.97 177 ASP A C 1
ATOM 1380 O O . ASP A 1 177 ? 27.213 -11.189 8.960 1.00 63.97 177 ASP A O 1
ATOM 1384 N N . LEU A 1 178 ? 25.899 -9.532 8.200 1.00 63.53 178 LEU A N 1
ATOM 1385 C CA . LEU A 1 178 ? 26.861 -9.017 7.223 1.00 63.53 178 LEU A CA 1
ATOM 1386 C C . LEU A 1 178 ? 28.127 -8.475 7.903 1.00 63.53 178 LEU A C 1
ATOM 1388 O O . LEU A 1 178 ? 29.237 -8.845 7.523 1.00 63.53 178 LEU A O 1
ATOM 1392 N N . MET A 1 179 ? 27.985 -7.650 8.942 1.00 60.53 179 MET A N 1
ATOM 1393 C CA . MET A 1 179 ? 29.117 -7.102 9.697 1.00 60.53 179 MET A CA 1
ATOM 1394 C C . MET A 1 179 ? 29.941 -8.195 10.386 1.00 60.53 179 MET A C 1
ATOM 1396 O O . MET A 1 179 ? 31.167 -8.102 10.439 1.00 60.53 179 MET A O 1
ATOM 1400 N N . ARG A 1 180 ? 29.301 -9.264 10.876 1.00 66.69 180 ARG A N 1
ATOM 1401 C CA . ARG A 1 180 ? 29.988 -10.444 11.425 1.00 66.69 180 ARG A CA 1
ATOM 1402 C C . ARG A 1 180 ? 30.720 -11.235 10.349 1.00 66.69 180 ARG A C 1
ATOM 1404 O O . ARG A 1 180 ? 31.853 -11.647 10.587 1.00 66.69 180 ARG A O 1
ATOM 1411 N N . ALA A 1 181 ? 30.116 -11.420 9.176 1.00 63.34 181 ALA A N 1
ATOM 1412 C CA . ALA A 1 181 ? 30.762 -12.090 8.051 1.00 63.34 181 ALA A CA 1
ATOM 1413 C C . ALA A 1 181 ? 31.992 -11.303 7.563 1.00 63.34 181 ALA A C 1
ATOM 1415 O O . ALA A 1 181 ? 33.079 -11.868 7.434 1.00 63.34 181 ALA A O 1
ATOM 1416 N N . VAL A 1 182 ? 31.860 -9.985 7.386 1.00 57.50 182 VAL A N 1
ATOM 1417 C CA . VAL A 1 182 ? 32.962 -9.091 6.993 1.00 57.50 182 VAL A CA 1
ATOM 1418 C C . VAL A 1 182 ? 34.038 -9.030 8.084 1.00 57.50 182 VAL A C 1
ATOM 1420 O O . VAL A 1 182 ? 35.225 -9.180 7.790 1.00 57.50 182 VAL A O 1
ATOM 1423 N N . GLY A 1 183 ? 33.644 -8.899 9.354 1.00 56.72 183 GLY A N 1
ATOM 1424 C CA . GLY A 1 183 ? 34.562 -8.907 10.496 1.00 56.72 183 GLY A CA 1
ATOM 1425 C C . GLY A 1 183 ? 35.326 -10.227 10.648 1.00 56.72 183 GLY A C 1
ATOM 1426 O O . GLY A 1 183 ? 36.516 -10.213 10.962 1.00 56.72 183 GLY A O 1
ATOM 1427 N N . GLY A 1 184 ? 34.684 -11.363 10.358 1.00 60.66 184 GLY A N 1
ATOM 1428 C CA . GLY A 1 184 ? 35.312 -12.686 10.351 1.00 60.66 184 GLY A CA 1
ATOM 1429 C C . GLY A 1 184 ? 36.369 -12.842 9.255 1.00 60.66 184 GLY A C 1
ATOM 1430 O O . GLY A 1 184 ? 37.450 -13.380 9.512 1.00 60.66 184 GLY A O 1
ATOM 1431 N N . VAL A 1 185 ? 36.116 -12.311 8.055 1.00 57.50 185 VAL A N 1
ATOM 1432 C CA . VAL A 1 185 ? 37.097 -12.312 6.956 1.00 57.50 185 VAL A CA 1
ATOM 1433 C C . VAL A 1 185 ? 38.291 -11.415 7.291 1.00 57.50 185 VAL A C 1
ATOM 1435 O O . VAL A 1 185 ? 39.436 -11.858 7.192 1.00 57.50 185 VAL A O 1
ATOM 1438 N N . VAL A 1 186 ? 38.047 -10.190 7.766 1.00 57.06 186 VAL A N 1
ATOM 1439 C CA . VAL A 1 186 ? 39.115 -9.245 8.144 1.00 57.06 186 VAL A CA 1
ATOM 1440 C C . VAL A 1 186 ? 39.956 -9.785 9.309 1.00 57.06 186 VAL A C 1
ATOM 1442 O O . VAL A 1 186 ? 41.187 -9.726 9.264 1.00 57.06 186 VAL A O 1
ATOM 1445 N N . GLY A 1 187 ? 39.319 -10.381 10.322 1.00 60.19 187 GLY A N 1
ATOM 1446 C CA . GLY A 1 187 ? 40.008 -11.004 11.456 1.00 60.19 187 GLY A CA 1
ATOM 1447 C C . GLY A 1 187 ? 40.893 -12.186 11.049 1.00 60.19 187 GLY A C 1
ATOM 1448 O O . GLY A 1 187 ? 42.010 -12.318 11.554 1.00 60.19 187 GLY A O 1
ATOM 1449 N N . THR A 1 188 ? 40.441 -12.999 10.089 1.00 61.94 188 THR A N 1
ATOM 1450 C CA . THR A 1 188 ? 41.197 -14.148 9.556 1.00 61.94 188 THR A CA 1
ATOM 1451 C C . THR A 1 188 ? 42.416 -13.707 8.739 1.00 61.94 188 THR A C 1
ATOM 1453 O O . THR A 1 188 ? 43.484 -14.315 8.827 1.00 61.94 188 THR A O 1
ATOM 1456 N N . VAL A 1 189 ? 42.294 -12.622 7.967 1.00 60.56 189 VAL A N 1
ATOM 1457 C CA . VAL A 1 189 ? 43.421 -12.049 7.211 1.00 60.56 189 VAL A CA 1
ATOM 1458 C C . VAL A 1 189 ? 44.464 -11.460 8.161 1.00 60.56 189 VAL A C 1
ATOM 1460 O O . VAL A 1 189 ? 45.653 -11.734 8.001 1.00 60.56 189 VAL A O 1
ATOM 1463 N N . LYS A 1 190 ? 44.030 -10.722 9.191 1.00 65.38 190 LYS A N 1
ATOM 1464 C CA . LYS A 1 190 ? 44.935 -10.126 10.182 1.00 65.38 190 LYS A CA 1
ATOM 1465 C C . LYS A 1 190 ? 45.704 -11.189 10.973 1.0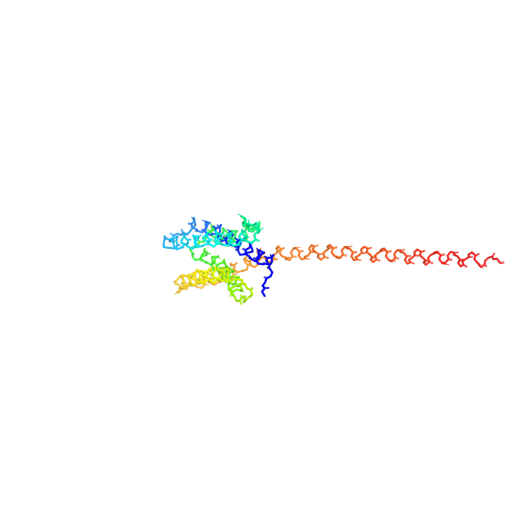0 65.38 190 LYS A C 1
ATOM 1467 O O . LYS A 1 190 ? 46.919 -11.096 11.100 1.00 65.38 190 LYS A O 1
ATOM 1472 N N . THR A 1 191 ? 45.023 -12.236 11.436 1.00 68.81 191 THR A N 1
ATOM 1473 C CA . THR A 1 191 ? 45.676 -13.342 12.162 1.00 68.81 191 THR A CA 1
ATOM 1474 C C . THR A 1 191 ? 46.645 -14.136 11.285 1.00 68.81 191 THR A C 1
ATOM 1476 O O . THR A 1 191 ? 47.718 -14.504 11.760 1.00 68.81 191 THR A O 1
ATOM 1479 N N . ARG A 1 192 ? 46.337 -14.356 9.996 1.00 65.75 192 ARG A N 1
ATOM 1480 C CA . ARG A 1 192 ? 47.289 -14.973 9.051 1.00 65.75 192 ARG A CA 1
ATOM 1481 C C . ARG A 1 192 ? 48.509 -14.095 8.777 1.00 65.75 192 ARG A C 1
ATOM 1483 O O . ARG A 1 192 ? 49.612 -14.631 8.714 1.00 65.75 192 ARG A O 1
ATOM 1490 N N . ALA A 1 193 ? 48.328 -12.781 8.646 1.00 57.94 193 ALA A N 1
ATOM 1491 C CA . ALA A 1 193 ? 49.433 -11.840 8.471 1.00 57.94 193 ALA A CA 1
ATOM 1492 C C . ALA A 1 193 ? 50.358 -11.826 9.701 1.00 57.94 193 ALA A C 1
ATOM 1494 O O . ALA A 1 193 ? 51.564 -12.008 9.567 1.00 57.94 193 ALA A O 1
ATOM 1495 N N . GLU A 1 194 ? 49.792 -11.747 10.909 1.00 70.44 194 GLU A N 1
ATOM 1496 C CA . GLU A 1 194 ? 50.564 -11.776 12.158 1.00 70.44 194 GLU A CA 1
ATOM 1497 C C . GLU A 1 194 ? 51.276 -13.121 12.400 1.00 70.44 194 GLU A C 1
ATOM 1499 O O . GLU A 1 194 ? 52.348 -13.160 13.005 1.00 70.44 194 GLU A O 1
ATOM 1504 N N . ALA A 1 195 ? 50.697 -14.242 11.955 1.00 67.88 195 ALA A N 1
ATOM 1505 C CA . ALA A 1 195 ? 51.342 -15.554 12.027 1.00 67.88 195 ALA A CA 1
ATOM 1506 C C . ALA A 1 195 ? 52.507 -15.680 11.028 1.00 67.88 195 ALA A C 1
ATOM 1508 O O . ALA A 1 195 ? 53.555 -16.240 11.363 1.00 67.88 195 ALA A O 1
ATOM 1509 N N . ALA A 1 196 ? 52.351 -15.125 9.822 1.00 63.34 196 ALA A N 1
ATOM 1510 C CA . ALA A 1 196 ? 53.408 -15.079 8.817 1.00 63.34 196 ALA A CA 1
ATOM 1511 C C . ALA A 1 196 ? 54.586 -14.202 9.276 1.00 63.34 196 ALA A C 1
ATOM 1513 O O . ALA A 1 196 ? 55.733 -14.635 9.187 1.00 63.34 196 ALA A O 1
ATOM 1514 N N . GLU A 1 197 ? 54.316 -13.026 9.850 1.00 66.88 197 GLU A N 1
ATOM 1515 C CA . GLU A 1 197 ? 55.353 -12.128 10.379 1.00 66.88 197 GLU A CA 1
ATOM 1516 C C . GLU A 1 197 ? 56.166 -12.768 11.511 1.00 66.88 197 GLU A C 1
ATOM 1518 O O . GLU A 1 197 ? 57.395 -12.674 11.516 1.00 66.88 197 GLU A O 1
ATOM 1523 N N . ARG A 1 198 ? 55.510 -13.483 12.437 1.00 74.69 198 ARG A N 1
ATOM 1524 C CA . ARG A 1 198 ? 56.203 -14.226 13.507 1.00 74.69 198 ARG A CA 1
ATOM 1525 C C . ARG A 1 198 ? 57.079 -15.345 12.951 1.00 74.69 198 ARG A C 1
ATOM 1527 O O . ARG A 1 198 ? 58.226 -15.479 13.361 1.00 74.69 198 ARG A O 1
ATOM 1534 N N . THR A 1 199 ? 56.575 -16.084 11.964 1.00 75.75 199 THR A N 1
ATOM 1535 C CA . THR A 1 199 ? 57.323 -17.175 11.319 1.00 75.75 199 THR A CA 1
ATOM 1536 C C . THR A 1 199 ? 58.574 -16.652 10.606 1.00 75.75 199 THR A C 1
ATOM 1538 O O . THR A 1 199 ? 59.650 -17.246 10.708 1.00 75.75 199 THR A O 1
ATOM 1541 N N . VAL A 1 200 ? 58.465 -15.509 9.921 1.00 70.06 200 VAL A N 1
ATOM 1542 C CA . VAL A 1 200 ? 59.605 -14.843 9.273 1.00 70.06 200 VAL A CA 1
ATOM 1543 C C . VAL A 1 200 ? 60.611 -14.349 10.317 1.00 70.06 200 VAL A C 1
ATOM 1545 O O . VAL A 1 200 ? 61.807 -14.607 10.178 1.00 70.06 200 VAL A O 1
ATOM 1548 N N . ALA A 1 201 ? 60.146 -13.707 11.392 1.00 69.81 201 ALA A N 1
ATOM 1549 C CA . ALA A 1 201 ? 61.012 -13.214 12.462 1.00 69.81 201 ALA A CA 1
ATOM 1550 C C . ALA A 1 201 ? 61.790 -14.343 13.166 1.00 69.81 201 ALA A C 1
ATOM 1552 O O . ALA A 1 201 ? 62.986 -14.193 13.432 1.00 69.81 201 ALA A O 1
ATOM 1553 N N . ASP A 1 202 ? 61.145 -15.482 13.423 1.00 76.12 202 ASP A N 1
ATOM 1554 C CA . ASP A 1 202 ? 61.783 -16.648 14.042 1.00 76.12 202 ASP A CA 1
ATOM 1555 C C . ASP A 1 202 ? 62.810 -17.301 13.106 1.00 76.12 202 ASP A C 1
ATOM 1557 O O . ASP A 1 202 ? 63.914 -17.646 13.537 1.00 76.12 202 ASP A O 1
ATOM 1561 N N . SER A 1 203 ? 62.505 -17.372 11.805 1.00 66.44 203 SER A N 1
ATOM 1562 C CA . SER A 1 203 ? 63.427 -17.886 10.781 1.00 66.44 203 SER A CA 1
ATOM 1563 C C . SER A 1 203 ? 64.693 -17.027 10.667 1.00 66.44 203 SER A C 1
ATOM 1565 O O . SER A 1 203 ? 65.804 -17.555 10.601 1.00 66.44 203 SER A O 1
ATOM 1567 N N . MET A 1 204 ? 64.552 -15.697 10.715 1.00 67.44 204 MET A N 1
ATOM 1568 C CA . MET A 1 204 ? 65.693 -14.773 10.687 1.00 67.44 204 MET A CA 1
ATOM 1569 C C . MET A 1 204 ? 66.550 -14.861 11.958 1.00 67.44 204 MET A C 1
ATOM 1571 O O . MET A 1 204 ? 67.777 -14.783 11.879 1.00 67.44 204 MET A O 1
ATOM 1575 N N . ARG A 1 205 ? 65.938 -15.078 13.132 1.00 72.12 205 ARG A N 1
ATOM 1576 C CA . ARG A 1 205 ? 66.678 -15.298 14.391 1.00 72.12 205 ARG A CA 1
ATOM 1577 C C . ARG A 1 205 ? 67.443 -16.620 14.394 1.00 72.12 205 ARG A C 1
ATOM 1579 O O . ARG A 1 205 ? 68.554 -16.661 14.921 1.00 72.12 205 ARG A O 1
ATOM 1586 N N . ALA A 1 206 ? 66.876 -17.679 13.817 1.00 66.38 206 ALA A N 1
ATOM 1587 C CA . ALA A 1 206 ? 67.553 -18.966 13.675 1.00 66.38 206 ALA A CA 1
ATOM 1588 C C . ALA A 1 206 ? 68.758 -18.868 12.721 1.00 66.38 206 ALA A C 1
ATOM 1590 O O . ALA A 1 206 ? 69.847 -19.327 13.063 1.00 66.38 206 ALA A O 1
ATOM 1591 N N . ALA A 1 207 ? 68.596 -18.186 11.581 1.00 62.69 207 ALA A N 1
ATOM 1592 C CA . ALA A 1 207 ? 69.682 -17.947 10.628 1.00 62.69 207 ALA A CA 1
ATOM 1593 C C . ALA A 1 207 ? 70.815 -17.085 11.222 1.00 62.69 207 ALA A C 1
ATOM 1595 O O . ALA A 1 207 ? 71.988 -17.376 11.004 1.00 62.69 207 ALA A O 1
ATOM 1596 N N . GLY A 1 208 ? 70.481 -16.071 12.030 1.00 58.78 208 GLY A N 1
ATOM 1597 C CA . GLY A 1 208 ? 71.473 -15.226 12.703 1.00 58.78 208 GLY A CA 1
ATOM 1598 C C . GLY A 1 208 ? 72.298 -15.952 13.772 1.00 58.78 208 GLY A C 1
ATOM 1599 O O . GLY A 1 208 ? 73.460 -15.616 13.969 1.00 58.78 208 GLY A O 1
ATOM 1600 N N . ARG A 1 209 ? 71.737 -16.973 14.436 1.00 60.00 209 ARG A N 1
ATOM 1601 C CA . ARG A 1 209 ? 72.482 -17.805 15.401 1.00 60.00 209 ARG A CA 1
ATOM 1602 C C . ARG A 1 209 ? 73.427 -18.789 14.713 1.00 60.00 209 ARG A C 1
ATOM 1604 O O . ARG A 1 209 ? 74.524 -18.999 15.207 1.00 60.00 209 ARG A O 1
ATOM 1611 N N . ALA A 1 210 ? 73.041 -19.334 13.559 1.00 57.56 210 ALA A N 1
ATOM 1612 C CA . ALA A 1 210 ? 73.891 -20.247 12.790 1.00 57.56 210 ALA A CA 1
ATOM 1613 C C . ALA A 1 210 ? 75.128 -19.561 12.171 1.00 57.56 210 ALA A C 1
ATOM 1615 O O . ALA A 1 210 ? 76.119 -20.229 11.900 1.00 57.56 210 ALA A O 1
ATOM 1616 N N . ALA A 1 211 ? 75.087 -18.240 11.966 1.00 56.22 211 ALA A N 1
ATOM 1617 C CA . ALA A 1 211 ? 76.201 -17.461 11.421 1.00 56.22 211 ALA A CA 1
ATOM 1618 C C . ALA A 1 211 ? 77.177 -16.912 12.487 1.00 56.22 211 ALA A C 1
ATOM 1620 O O . ALA A 1 211 ? 78.164 -16.284 12.121 1.00 56.22 211 ALA A O 1
ATOM 1621 N N . GLY A 1 212 ? 76.895 -17.104 13.784 1.00 53.56 212 GLY A N 1
ATOM 1622 C CA . GLY A 1 212 ? 77.720 -16.600 14.893 1.00 53.56 212 GLY A CA 1
ATOM 1623 C C . GLY A 1 212 ? 78.684 -17.618 15.516 1.00 53.56 212 GLY A C 1
ATOM 1624 O O . GLY A 1 212 ? 79.498 -17.218 16.341 1.00 53.56 212 GLY A O 1
ATOM 1625 N N . ASP A 1 213 ? 78.595 -18.894 15.125 1.00 55.53 213 ASP A N 1
ATOM 1626 C CA . ASP A 1 213 ? 79.406 -20.010 15.652 1.00 55.53 213 ASP A CA 1
ATOM 1627 C C . ASP A 1 213 ? 80.395 -20.584 14.603 1.00 55.53 213 ASP A C 1
ATOM 1629 O O . ASP A 1 213 ? 80.797 -21.747 14.686 1.00 55.53 213 ASP A O 1
ATOM 1633 N N . ALA A 1 214 ? 80.797 -19.781 13.611 1.00 48.12 214 ALA A N 1
ATOM 1634 C CA . ALA A 1 214 ? 81.868 -20.093 12.651 1.00 48.12 214 ALA A CA 1
ATOM 1635 C C . ALA A 1 214 ? 82.995 -19.059 12.752 1.00 48.12 214 ALA A C 1
ATOM 1637 O O . ALA A 1 214 ? 84.171 -19.466 12.613 1.00 48.12 214 ALA A O 1
#

Secondary structure (DSSP, 8-state):
---HHHHHHHHHHHHHHHHHHHHHHHHHHHH---HHHHHHHHHHHHHHHHHHHHHHHHHHHTTPPP--S--TT-HHHHHHHHHHSS--HHHHHHHHHHHHHHHHHHHHHHHT-TTS-HHHHHHHHHHHHHHHHHHHHHHHHHHHHHTT-THHHHHHHHHHHHHHHHHHHHHHHHHHHHHHHHHHHHHHHHHHHHHHHHHHHHHHHHHHHHTS--